Protein AF-A0A1G3AY44-F1 (afdb_monomer_lite)

Sequence (313 aa):
MDSDPAFVSSNLPKEGWYTKTADKLRTGLAGKRLCLDYVKDCEELKKPYRTHLKKGGHLPSRVIALCHGISDMLKMGDYPLAKYTVEKTRKGKDSSNVDFSAKKVKDLTASPNFSARQIAVSFFVLSHYVTDVHMPLHCDLRDFTVGKESDRRLPRDIHPLIEAFWEESFPAKENLILTRYRNESLDKILVKGLPEDSLIELDKEGSKYALKNEVEIRLKGDEWNEMVYTARVSYAVARKWIREGYDWKGNMPEGKDPERQARALGELVHSNDKGLGDGRFVEEFKDVTNRIFHDAVRSVARLWYHTWQKFVE

Foldseek 3Di:
DDLDCVQQPVPDDPVQWPQDALVRLVLQAPDDFLLSVVLNVFCLSRGTAGDRPPPDPQLLVVLVVLLVVLLVLLQQAPFCVLVVLVVVVDPDDDDDDDDCVPPDQVVGHPRPRHGPVRSVVSLVVSLVSLLCLLQLVSLACLQVDDDPCVRRQDHVCPRVLLVLLLVLQWADVVLVPPPDPDPDDPCVSGVVRGDPLRLADDQDPPDPLHDPPDQRQDRSDDSSSNSVSSSSSSNSSCPVLPPGPPCPPVLFDDDPDSNVRSVRVVVSLVDCDPPPPGNPNNVVSSSSVSSSVSNSVSSSVNSVSNSVVSNSD

Structure (mmCIF, N/CA/C/O backbone):
data_AF-A0A1G3AY44-F1
#
_entry.id   AF-A0A1G3AY44-F1
#
loop_
_atom_site.group_PDB
_atom_site.id
_atom_site.type_symbol
_atom_site.label_atom_id
_atom_site.label_alt_id
_atom_site.label_comp_id
_atom_site.label_asym_id
_atom_site.label_entity_id
_atom_site.label_seq_id
_atom_site.pdbx_PDB_ins_code
_atom_site.Cartn_x
_atom_site.Cartn_y
_atom_site.Cartn_z
_atom_site.occupancy
_atom_site.B_iso_or_equiv
_atom_site.auth_seq_id
_atom_site.auth_comp_id
_atom_site.auth_asym_id
_atom_site.auth_atom_id
_atom_site.pdbx_PDB_model_num
ATOM 1 N N . MET A 1 1 ? 9.439 8.740 -5.378 1.00 69.50 1 MET A N 1
ATOM 2 C CA . MET A 1 1 ? 10.855 8.702 -4.933 1.00 69.50 1 MET A CA 1
ATOM 3 C C . MET A 1 1 ? 11.661 7.934 -5.981 1.00 69.50 1 MET A C 1
ATOM 5 O O . MET A 1 1 ? 11.049 7.402 -6.894 1.00 69.50 1 MET A O 1
ATOM 9 N N . ASP A 1 2 ? 12.992 7.921 -5.940 1.00 75.00 2 ASP A N 1
ATOM 10 C CA . ASP A 1 2 ? 13.799 7.162 -6.915 1.00 75.00 2 ASP A CA 1
ATOM 11 C C . ASP A 1 2 ? 15.155 6.761 -6.316 1.00 75.00 2 ASP A C 1
ATOM 13 O O . ASP A 1 2 ? 15.604 7.329 -5.313 1.00 75.00 2 ASP A O 1
ATOM 17 N N . SER A 1 3 ? 15.795 5.769 -6.923 1.00 76.38 3 SER A N 1
ATOM 18 C CA . SER A 1 3 ? 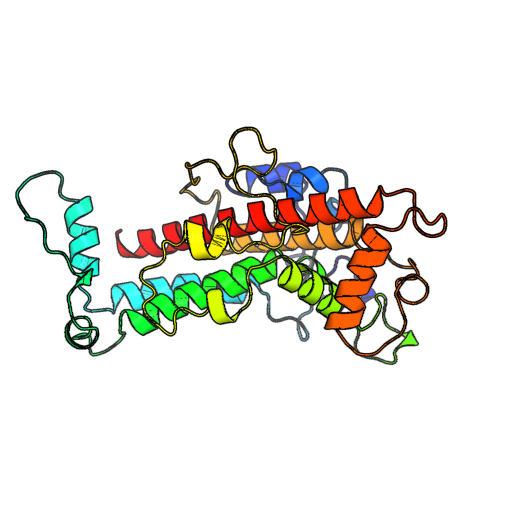17.187 5.398 -6.667 1.00 76.38 3 SER A CA 1
ATOM 19 C C . SER A 1 3 ? 18.177 6.022 -7.653 1.00 76.38 3 SER A C 1
ATOM 21 O O . SER A 1 3 ? 19.379 5.997 -7.392 1.00 76.38 3 SER A O 1
ATOM 23 N N . ASP A 1 4 ? 17.695 6.564 -8.774 1.00 76.62 4 ASP A N 1
ATOM 24 C CA . ASP A 1 4 ? 18.497 7.208 -9.812 1.00 76.62 4 ASP A CA 1
ATOM 25 C C . ASP A 1 4 ? 18.960 8.617 -9.381 1.00 76.62 4 ASP A C 1
ATOM 27 O O . ASP A 1 4 ? 18.138 9.536 -9.265 1.00 76.62 4 ASP A O 1
ATOM 31 N N . PRO A 1 5 ? 20.272 8.842 -9.168 1.00 70.62 5 PRO A N 1
ATOM 32 C CA . PRO A 1 5 ? 20.798 10.143 -8.764 1.00 70.62 5 PRO A CA 1
ATOM 33 C C . PRO A 1 5 ? 20.483 11.280 -9.745 1.00 70.62 5 PRO A C 1
ATOM 35 O O . PRO A 1 5 ? 20.397 12.430 -9.308 1.00 70.62 5 PRO A O 1
ATOM 38 N N . ALA A 1 6 ? 20.279 10.984 -11.035 1.00 72.38 6 ALA A N 1
ATOM 39 C CA . ALA A 1 6 ? 19.929 11.988 -12.038 1.00 72.38 6 ALA A CA 1
ATOM 40 C C . ALA A 1 6 ? 18.557 12.623 -11.761 1.00 72.38 6 ALA A C 1
ATOM 42 O O . ALA A 1 6 ? 18.338 13.795 -12.066 1.00 72.38 6 ALA A O 1
ATOM 43 N N . PHE A 1 7 ? 17.648 11.874 -11.132 1.00 71.00 7 PHE A N 1
ATOM 44 C CA . PHE A 1 7 ? 16.282 12.317 -10.876 1.00 71.00 7 PHE A CA 1
ATOM 45 C C . PHE A 1 7 ? 16.079 12.905 -9.475 1.00 71.00 7 PHE A C 1
ATOM 47 O O . PHE A 1 7 ? 15.102 13.612 -9.238 1.00 71.00 7 PHE A O 1
ATOM 54 N N . VAL A 1 8 ? 16.988 12.638 -8.531 1.00 69.69 8 VAL A N 1
ATOM 55 C CA . VAL A 1 8 ? 16.806 13.016 -7.116 1.00 69.69 8 VAL A CA 1
ATOM 56 C C . VAL A 1 8 ? 17.714 14.168 -6.661 1.00 69.69 8 VAL A C 1
ATOM 58 O O . VAL A 1 8 ? 17.701 14.519 -5.490 1.00 69.69 8 VAL A O 1
ATOM 61 N N . SER A 1 9 ? 18.401 14.851 -7.585 1.00 64.62 9 SER A N 1
ATOM 62 C CA . SER A 1 9 ? 19.449 15.860 -7.333 1.00 64.62 9 SER A CA 1
ATOM 63 C C . SER A 1 9 ? 20.746 15.261 -6.775 1.00 64.62 9 SER A C 1
ATOM 65 O O . SER A 1 9 ? 20.769 14.601 -5.734 1.00 64.62 9 SER A O 1
ATOM 67 N N . SER A 1 10 ? 21.859 15.550 -7.453 1.00 59.19 10 SER A N 1
ATOM 68 C CA . SER A 1 10 ? 23.207 15.096 -7.090 1.00 59.19 10 SER A CA 1
ATOM 69 C C . SER A 1 10 ? 23.759 15.751 -5.818 1.00 59.19 10 SER A C 1
ATOM 71 O O . SER A 1 10 ? 24.648 15.189 -5.185 1.00 59.19 10 SER A O 1
ATOM 73 N N . ASN A 1 11 ? 23.224 16.910 -5.418 1.00 61.56 11 ASN A N 1
ATOM 74 C CA . ASN A 1 11 ? 23.785 17.760 -4.357 1.00 61.56 11 ASN A CA 1
ATOM 75 C C . ASN A 1 11 ? 23.151 17.518 -2.974 1.00 61.56 11 ASN A C 1
ATOM 77 O O . ASN A 1 11 ? 23.140 18.408 -2.126 1.00 61.56 11 ASN A O 1
ATOM 81 N N . LEU A 1 12 ? 22.579 16.335 -2.747 1.00 58.12 12 LEU A N 1
ATOM 82 C CA . LEU A 1 12 ? 21.928 15.990 -1.483 1.00 58.12 12 LEU A CA 1
ATOM 83 C C . LEU A 1 12 ? 22.898 15.361 -0.468 1.00 58.12 12 LEU A C 1
ATOM 85 O O . LEU A 1 12 ? 23.661 14.465 -0.845 1.00 58.12 12 LEU A O 1
ATOM 89 N N . PRO A 1 13 ? 22.833 15.745 0.824 1.00 60.34 13 PRO A N 1
ATOM 90 C CA . PRO A 1 13 ? 23.637 15.125 1.874 1.00 60.34 13 PRO A CA 1
ATOM 91 C C . PRO A 1 13 ? 23.360 13.616 1.995 1.00 60.34 13 PRO A C 1
ATOM 93 O O . PRO A 1 13 ? 22.245 13.137 1.764 1.00 60.34 13 PRO A O 1
ATOM 96 N N . LYS A 1 14 ? 24.395 12.847 2.371 1.00 59.38 14 LYS A N 1
ATOM 97 C CA . LYS A 1 14 ? 24.339 11.375 2.516 1.00 59.38 14 LYS A CA 1
ATOM 98 C C . LYS A 1 14 ? 23.304 10.894 3.543 1.00 59.38 14 LYS A C 1
ATOM 100 O O . LYS A 1 14 ? 22.831 9.768 3.453 1.00 59.38 14 LYS A O 1
ATOM 105 N N . GLU A 1 15 ? 22.917 11.759 4.471 1.00 54.12 15 GLU A N 1
ATOM 106 C CA . GLU A 1 15 ? 21.925 11.510 5.524 1.00 54.12 15 GLU A CA 1
ATOM 107 C C . GLU A 1 15 ? 20.498 11.291 4.985 1.00 54.12 15 GLU A C 1
ATOM 109 O O . GLU A 1 15 ? 19.674 10.690 5.664 1.00 54.12 15 GLU A O 1
ATOM 114 N N . GLY A 1 16 ? 20.205 11.694 3.740 1.00 58.09 16 GLY A N 1
ATOM 115 C CA . GLY A 1 16 ? 18.906 11.471 3.087 1.00 58.09 16 GLY A CA 1
ATOM 116 C C . GLY A 1 16 ? 18.758 10.124 2.365 1.00 58.09 16 GLY A C 1
ATOM 117 O O . GLY A 1 16 ? 17.870 9.979 1.525 1.00 58.09 16 GLY A O 1
ATOM 118 N N . TRP A 1 17 ? 19.664 9.166 2.592 1.00 67.38 17 TRP A N 1
ATOM 119 C CA . TRP A 1 17 ? 19.694 7.895 1.865 1.00 67.38 17 TRP A CA 1
ATOM 120 C C . TRP A 1 17 ? 18.998 6.797 2.674 1.00 67.38 17 TRP A C 1
ATOM 122 O O . TRP A 1 17 ? 19.511 6.342 3.695 1.00 67.38 17 TRP A O 1
ATOM 132 N N . TYR A 1 18 ? 17.867 6.290 2.179 1.00 73.25 18 TYR A N 1
ATOM 133 C CA . TYR A 1 18 ? 17.206 5.134 2.786 1.00 73.25 18 TYR A CA 1
ATOM 134 C C . TYR A 1 18 ? 17.835 3.833 2.264 1.00 73.25 18 TYR A C 1
ATOM 136 O O . TYR A 1 18 ? 17.404 3.260 1.258 1.00 73.25 18 TYR A O 1
ATOM 144 N N . THR A 1 19 ? 18.892 3.374 2.936 1.00 70.50 19 THR A N 1
ATOM 145 C CA . THR A 1 19 ? 19.635 2.147 2.604 1.00 70.50 19 THR A CA 1
ATOM 146 C C . THR A 1 19 ? 19.365 1.061 3.646 1.00 70.50 19 THR A C 1
ATOM 148 O O . THR A 1 19 ? 19.960 1.018 4.722 1.00 70.50 19 THR A O 1
ATOM 151 N N . LYS A 1 20 ? 18.430 0.154 3.351 1.00 79.50 20 LYS A N 1
ATOM 152 C CA . LYS A 1 20 ? 18.158 -1.026 4.189 1.00 79.50 20 LYS A CA 1
ATOM 153 C C . LYS A 1 20 ? 18.105 -2.272 3.312 1.00 79.50 20 LYS A C 1
ATOM 155 O O . LYS A 1 20 ? 17.511 -2.248 2.245 1.00 79.50 20 LYS A O 1
ATOM 160 N N . THR A 1 21 ? 18.716 -3.371 3.734 1.00 83.75 21 THR A N 1
ATOM 161 C CA . THR A 1 21 ? 18.583 -4.648 3.013 1.00 83.75 21 THR A CA 1
ATOM 162 C C . THR A 1 21 ? 17.165 -5.207 3.163 1.00 83.75 21 THR A C 1
ATOM 164 O O . THR A 1 21 ? 16.415 -4.762 4.036 1.00 83.75 21 THR A O 1
ATOM 167 N N . ALA A 1 22 ? 16.791 -6.195 2.344 1.00 87.00 22 ALA A N 1
ATOM 168 C CA . ALA A 1 22 ? 15.514 -6.899 2.488 1.00 87.00 22 ALA A CA 1
ATOM 169 C C . ALA A 1 22 ? 15.332 -7.472 3.908 1.00 87.00 22 ALA A C 1
ATOM 171 O O . ALA A 1 22 ? 14.265 -7.319 4.499 1.00 87.00 22 ALA A O 1
ATOM 172 N N . ASP A 1 23 ? 16.393 -8.027 4.502 1.00 87.56 23 ASP A N 1
ATOM 173 C CA . ASP A 1 23 ? 16.368 -8.533 5.880 1.00 87.56 23 ASP A CA 1
ATOM 174 C C . ASP A 1 23 ? 16.105 -7.424 6.896 1.00 87.56 23 ASP A C 1
ATOM 176 O O . ASP A 1 23 ? 15.275 -7.577 7.791 1.00 87.56 23 ASP A O 1
ATOM 180 N N . LYS A 1 24 ? 16.752 -6.263 6.732 1.00 88.38 24 LYS A N 1
ATOM 181 C CA . LYS A 1 24 ? 16.507 -5.115 7.611 1.00 88.38 24 LYS A CA 1
ATOM 182 C C . LYS A 1 24 ? 15.083 -4.580 7.463 1.00 88.38 24 LYS A C 1
ATOM 184 O O . LYS A 1 24 ? 14.464 -4.262 8.476 1.00 88.38 24 LYS A O 1
ATOM 189 N N . LEU A 1 25 ? 14.539 -4.540 6.246 1.00 91.44 25 LEU A N 1
ATOM 190 C CA . LEU A 1 25 ? 13.132 -4.199 6.019 1.0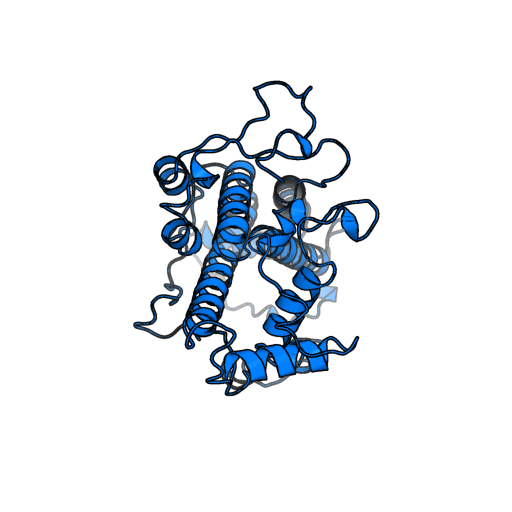0 91.44 25 LEU A CA 1
ATOM 191 C C . LEU A 1 25 ? 12.193 -5.212 6.687 1.00 91.44 25 LEU A C 1
ATOM 193 O O . LEU A 1 25 ? 11.245 -4.807 7.350 1.00 91.44 25 LEU A O 1
ATOM 197 N N . ARG A 1 26 ? 12.489 -6.515 6.599 1.00 91.50 26 ARG A N 1
ATOM 198 C CA . ARG A 1 26 ? 11.705 -7.583 7.246 1.00 91.50 26 ARG A CA 1
ATOM 199 C C . ARG A 1 26 ? 11.691 -7.436 8.769 1.00 91.50 26 ARG A C 1
ATOM 201 O O . ARG A 1 26 ? 10.661 -7.652 9.408 1.00 91.50 26 ARG A O 1
ATOM 208 N N . THR A 1 27 ? 12.820 -7.037 9.357 1.00 90.19 27 THR A N 1
ATOM 209 C CA . THR A 1 27 ? 12.901 -6.747 10.796 1.00 90.19 27 THR A CA 1
ATOM 210 C C . THR A 1 27 ? 12.245 -5.425 11.184 1.00 90.19 27 THR A C 1
ATOM 212 O O . THR A 1 27 ? 11.807 -5.300 12.318 1.00 90.19 27 THR A O 1
ATOM 215 N N . GLY A 1 28 ? 12.170 -4.452 10.273 1.00 89.31 28 GLY A N 1
ATOM 216 C CA . GLY A 1 28 ? 11.630 -3.118 10.546 1.00 89.31 28 GLY A CA 1
ATOM 217 C C . GLY A 1 28 ? 10.133 -2.965 10.278 1.00 89.31 28 GLY A C 1
ATOM 218 O O . GLY A 1 28 ? 9.502 -2.094 10.862 1.00 89.31 28 GLY A O 1
ATOM 219 N N . LEU A 1 29 ? 9.555 -3.805 9.419 1.00 92.56 29 LEU A N 1
ATOM 220 C CA . LEU A 1 29 ? 8.128 -3.803 9.102 1.00 92.56 29 LEU A CA 1
ATOM 221 C C . LEU A 1 29 ? 7.374 -4.799 9.987 1.00 92.56 29 LEU A C 1
ATOM 223 O O . LEU A 1 29 ? 7.792 -5.950 10.154 1.00 92.56 29 LEU A O 1
ATOM 227 N N . ALA A 1 30 ? 6.233 -4.371 10.528 1.00 89.38 30 ALA A N 1
ATOM 228 C CA . ALA A 1 30 ? 5.353 -5.245 11.307 1.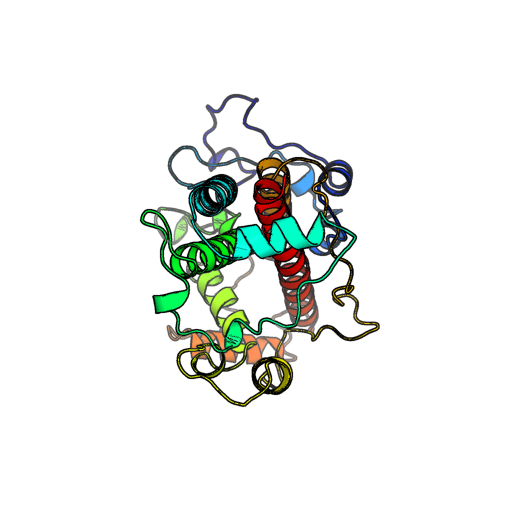00 89.38 30 ALA A CA 1
ATOM 229 C C . ALA A 1 30 ? 4.602 -6.240 10.404 1.00 89.38 30 ALA A C 1
ATOM 231 O O . ALA A 1 30 ? 4.211 -5.898 9.288 1.00 89.38 30 ALA A O 1
ATOM 232 N N . GLY A 1 31 ? 4.334 -7.451 10.885 1.00 87.56 31 GLY A N 1
ATOM 233 C CA . GLY A 1 31 ? 3.522 -8.465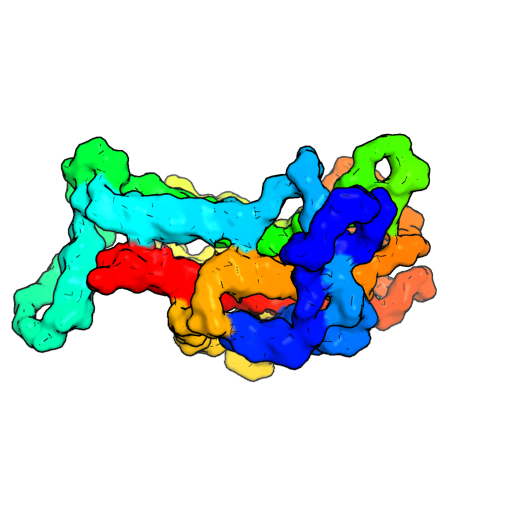 10.210 1.00 87.56 31 GLY A CA 1
ATOM 234 C C . GLY A 1 31 ? 4.135 -9.100 8.962 1.00 87.56 31 GLY A C 1
ATOM 235 O O . GLY A 1 31 ? 5.240 -8.780 8.527 1.00 87.56 31 GLY A O 1
ATOM 236 N N . LYS A 1 32 ? 3.366 -10.023 8.368 1.00 89.06 32 LYS A N 1
ATOM 237 C CA . LYS A 1 32 ? 3.647 -10.617 7.052 1.00 89.06 32 LYS A CA 1
ATOM 238 C C . LYS A 1 32 ? 3.602 -9.525 5.975 1.00 89.06 32 LYS A C 1
ATOM 240 O O . LYS A 1 32 ? 2.659 -8.735 5.970 1.00 89.06 32 LYS A O 1
ATOM 245 N N . ARG A 1 33 ? 4.607 -9.505 5.092 1.00 93.44 33 ARG A N 1
ATOM 246 C CA . ARG A 1 33 ? 4.767 -8.535 3.995 1.00 93.44 33 ARG A CA 1
ATOM 247 C C . ARG A 1 33 ? 4.955 -9.251 2.673 1.00 93.44 33 ARG A C 1
ATOM 249 O O . ARG A 1 33 ? 6.074 -9.615 2.310 1.00 93.44 33 ARG A O 1
ATOM 256 N N . LEU A 1 34 ? 3.852 -9.468 1.972 1.00 95.75 34 LEU A N 1
ATOM 257 C CA . LEU A 1 34 ? 3.859 -10.228 0.733 1.00 95.75 34 LEU A CA 1
ATOM 258 C C . LEU A 1 34 ? 4.569 -9.491 -0.400 1.00 95.75 34 LEU A C 1
ATOM 260 O O . LEU A 1 34 ? 5.199 -10.148 -1.233 1.00 95.75 34 LEU A O 1
ATOM 264 N N . CYS A 1 35 ? 4.507 -8.157 -0.417 1.00 97.12 35 CYS A N 1
ATOM 265 C CA . CYS A 1 35 ? 5.247 -7.342 -1.375 1.00 97.12 35 CYS A CA 1
ATOM 266 C C . CYS A 1 35 ? 6.754 -7.453 -1.130 1.00 97.12 35 CYS A C 1
ATOM 268 O O . CYS A 1 35 ? 7.514 -7.647 -2.075 1.00 97.12 35 CYS A O 1
ATOM 270 N N . LEU A 1 36 ? 7.194 -7.424 0.135 1.00 96.50 36 LEU A N 1
ATOM 271 C CA . LEU A 1 36 ? 8.608 -7.614 0.472 1.00 96.50 36 LEU A CA 1
ATOM 272 C C . LEU A 1 36 ? 9.099 -9.008 0.067 1.00 96.50 36 LEU A C 1
ATOM 274 O O . LEU A 1 36 ? 10.199 -9.126 -0.464 1.00 96.50 36 LEU A O 1
ATOM 278 N N . ASP A 1 37 ? 8.295 -10.052 0.281 1.00 95.69 37 ASP A N 1
ATOM 279 C CA . ASP A 1 37 ? 8.629 -11.403 -0.178 1.00 95.69 37 ASP A CA 1
ATOM 280 C C . ASP A 1 37 ? 8.751 -11.472 -1.710 1.00 95.69 37 ASP A C 1
ATOM 282 O O . ASP A 1 37 ? 9.651 -12.140 -2.217 1.00 95.69 37 ASP A O 1
ATOM 286 N N . TYR A 1 38 ? 7.899 -10.745 -2.443 1.00 95.81 38 TYR A N 1
ATOM 287 C CA . TYR A 1 38 ? 7.961 -10.657 -3.904 1.00 95.81 38 TYR A CA 1
ATOM 288 C C . TYR A 1 38 ? 9.233 -9.953 -4.397 1.00 95.81 38 TYR A C 1
ATOM 290 O O . TYR A 1 38 ? 9.822 -10.389 -5.386 1.00 95.81 38 TYR A O 1
ATOM 298 N N . VAL A 1 39 ? 9.706 -8.906 -3.715 1.00 94.88 39 VAL A N 1
ATOM 299 C CA . VAL A 1 39 ? 10.887 -8.128 -4.143 1.00 94.88 39 VAL A CA 1
ATOM 300 C C . VAL A 1 39 ? 12.176 -8.456 -3.396 1.00 94.88 39 VAL A C 1
ATOM 302 O O . VAL A 1 39 ? 13.167 -7.760 -3.591 1.00 94.88 39 VAL A O 1
ATOM 305 N N . LYS A 1 40 ? 12.204 -9.494 -2.552 1.00 93.88 40 LYS A N 1
ATOM 306 C CA . LYS A 1 40 ? 13.347 -9.793 -1.667 1.00 93.88 40 LYS A CA 1
ATOM 307 C C . LYS A 1 40 ? 14.690 -9.918 -2.405 1.00 93.88 40 LYS A C 1
ATOM 309 O O . LYS A 1 40 ? 15.708 -9.482 -1.877 1.00 93.88 40 LYS A O 1
ATOM 314 N N . ASP A 1 41 ? 14.659 -10.436 -3.634 1.00 91.06 41 ASP A N 1
ATOM 315 C CA . ASP A 1 41 ? 15.831 -10.657 -4.492 1.00 91.06 41 ASP A CA 1
ATOM 316 C C . ASP A 1 41 ? 16.033 -9.525 -5.521 1.00 91.06 41 ASP A C 1
ATOM 318 O O . ASP A 1 41 ? 16.854 -9.628 -6.427 1.00 91.06 41 ASP A O 1
ATOM 322 N N . CYS A 1 42 ? 15.264 -8.436 -5.428 1.00 89.75 42 CYS A N 1
ATOM 323 C CA . CYS A 1 42 ? 15.364 -7.311 -6.352 1.00 89.75 42 CYS A CA 1
ATOM 324 C C . CYS A 1 42 ? 16.627 -6.484 -6.067 1.00 89.75 42 CYS A C 1
ATOM 326 O O . CYS A 1 42 ? 16.806 -5.963 -4.964 1.00 89.75 42 CYS A O 1
ATOM 328 N N . GLU A 1 43 ? 17.463 -6.279 -7.090 1.00 87.44 43 GLU A N 1
ATOM 329 C CA . GLU A 1 43 ? 18.681 -5.456 -7.000 1.00 87.44 43 GLU A CA 1
ATOM 330 C C . GLU A 1 43 ? 18.405 -4.014 -6.548 1.00 87.44 43 GLU A C 1
ATOM 332 O O . GLU A 1 43 ? 19.265 -3.370 -5.948 1.00 87.44 43 GLU A O 1
ATOM 337 N N . GLU A 1 44 ? 17.191 -3.503 -6.759 1.00 86.94 44 GLU A N 1
ATOM 338 C CA . GLU A 1 44 ? 16.818 -2.157 -6.318 1.00 86.94 44 GLU A CA 1
ATOM 339 C C . GLU A 1 44 ? 16.782 -2.013 -4.797 1.00 86.94 44 GLU A C 1
ATOM 341 O O . GLU A 1 44 ? 17.061 -0.936 -4.273 1.00 86.94 44 GLU A O 1
ATOM 346 N N . LEU A 1 45 ? 16.568 -3.105 -4.055 1.00 88.25 45 LEU A N 1
ATOM 347 C CA . LEU A 1 45 ? 16.711 -3.095 -2.598 1.00 88.25 45 LEU A CA 1
ATOM 348 C C . LEU A 1 45 ? 18.171 -2.987 -2.138 1.00 88.25 45 LEU A C 1
ATOM 350 O O . LEU A 1 45 ? 18.409 -2.772 -0.947 1.00 88.25 45 LEU A O 1
ATOM 354 N N . LYS A 1 46 ? 19.154 -3.109 -3.033 1.00 84.62 46 LYS A N 1
ATOM 355 C CA . LYS A 1 46 ? 20.564 -2.824 -2.727 1.00 84.62 46 LYS A CA 1
ATOM 356 C C . LYS A 1 46 ? 20.923 -1.369 -3.012 1.00 84.62 46 LYS A C 1
ATOM 358 O O . LYS A 1 46 ? 21.935 -0.881 -2.510 1.00 84.62 46 LYS A O 1
ATOM 363 N N . LYS A 1 47 ? 20.088 -0.657 -3.775 1.00 84.38 47 LYS A N 1
ATOM 364 C CA . LYS A 1 47 ? 20.315 0.745 -4.103 1.00 84.38 47 LYS A CA 1
ATOM 365 C C . LYS A 1 47 ? 19.758 1.676 -3.015 1.00 84.38 47 LYS A C 1
ATOM 367 O O . LYS A 1 47 ? 18.827 1.322 -2.275 1.00 84.38 47 LYS A O 1
ATOM 372 N N . PRO A 1 48 ? 20.338 2.879 -2.880 1.00 78.81 48 PRO A N 1
ATOM 373 C CA . PRO A 1 48 ? 19.761 3.939 -2.067 1.00 78.81 48 PRO A CA 1
ATOM 374 C C . PRO A 1 48 ? 18.416 4.373 -2.635 1.00 78.81 48 PRO A C 1
ATOM 376 O O . PRO A 1 48 ? 18.290 4.534 -3.841 1.00 78.81 48 PRO A O 1
ATOM 379 N N . TYR A 1 49 ? 17.448 4.629 -1.765 1.00 79.19 49 TYR A N 1
ATOM 380 C CA . TYR A 1 49 ? 16.144 5.170 -2.140 1.00 79.19 49 TYR A CA 1
ATOM 381 C C . TYR A 1 49 ? 15.990 6.586 -1.584 1.00 79.19 49 TYR A C 1
ATOM 383 O O . TYR A 1 49 ? 16.395 6.822 -0.441 1.00 79.19 49 TYR A O 1
ATOM 391 N N . ARG A 1 50 ? 15.481 7.535 -2.386 1.00 76.19 50 ARG A N 1
ATOM 392 C CA . ARG A 1 50 ? 15.469 8.966 -2.029 1.00 76.19 50 ARG A CA 1
ATOM 393 C C . ARG A 1 50 ? 14.284 9.755 -2.576 1.00 76.19 50 ARG A C 1
ATOM 395 O O . ARG A 1 50 ? 13.655 9.404 -3.572 1.00 76.19 50 ARG A O 1
ATOM 402 N N . THR A 1 51 ? 14.027 10.897 -1.948 1.00 70.00 51 THR A N 1
ATOM 403 C CA . THR A 1 51 ? 12.900 11.786 -2.254 1.00 70.00 51 THR A CA 1
ATOM 404 C C . THR A 1 51 ? 13.374 13.073 -2.915 1.00 70.00 51 THR A C 1
ATOM 406 O O . THR A 1 51 ? 14.337 13.682 -2.455 1.00 70.00 51 THR A O 1
ATOM 409 N N . HIS A 1 52 ? 12.681 13.537 -3.956 1.00 67.75 52 HIS A N 1
ATOM 410 C CA . HIS A 1 52 ? 13.019 14.802 -4.607 1.00 67.75 52 HIS A CA 1
ATOM 411 C C . HIS A 1 52 ? 12.593 15.998 -3.736 1.00 67.75 52 HIS A C 1
ATOM 413 O O . HIS A 1 52 ? 11.405 16.168 -3.475 1.00 67.75 52 HIS A O 1
ATOM 419 N N . LEU A 1 53 ? 13.528 16.896 -3.394 1.00 60.88 53 LEU A N 1
ATOM 420 C CA . LEU A 1 53 ? 13.306 18.046 -2.489 1.00 60.88 53 LEU A CA 1
ATOM 421 C C . LEU A 1 53 ? 12.098 18.931 -2.834 1.00 60.88 53 LEU A C 1
ATOM 423 O O . LEU A 1 53 ? 11.385 19.376 -1.947 1.00 60.88 53 LEU A O 1
ATOM 427 N N . LYS A 1 54 ? 11.898 19.230 -4.125 1.00 59.66 54 LYS A N 1
ATOM 428 C CA . LYS A 1 54 ? 10.861 20.167 -4.605 1.00 59.66 54 LYS A CA 1
ATOM 429 C C . LYS A 1 54 ? 9.659 19.532 -5.316 1.00 59.66 54 LYS A C 1
ATOM 431 O O . LYS A 1 54 ? 8.743 20.255 -5.683 1.00 59.66 54 LYS A O 1
ATOM 436 N N . LYS A 1 55 ? 9.681 18.222 -5.592 1.00 56.62 55 LYS A N 1
ATOM 437 C CA . LYS A 1 55 ? 8.720 17.564 -6.506 1.00 56.62 55 LYS A CA 1
ATOM 438 C C . LYS A 1 55 ? 7.979 16.381 -5.880 1.00 56.62 55 LYS A C 1
ATOM 440 O O . LYS A 1 55 ? 7.304 15.649 -6.588 1.00 56.62 55 LYS A O 1
ATOM 445 N N . GLY A 1 56 ? 8.085 16.183 -4.568 1.00 50.72 56 GLY A N 1
ATOM 446 C CA . GLY A 1 56 ? 7.376 15.105 -3.892 1.00 50.72 56 GLY A CA 1
ATOM 447 C C . GLY A 1 56 ? 6.941 15.521 -2.501 1.00 50.72 56 GLY A C 1
ATOM 448 O O . GLY A 1 56 ? 7.775 15.675 -1.615 1.00 50.72 56 GLY A O 1
ATOM 449 N N . GLY A 1 57 ? 5.630 15.656 -2.296 1.00 57.88 57 GLY A N 1
ATOM 450 C CA . GLY A 1 57 ? 5.076 15.515 -0.956 1.00 57.88 57 GLY A CA 1
ATOM 451 C C . GLY A 1 57 ? 5.364 14.088 -0.506 1.00 57.88 57 GLY A C 1
ATOM 452 O O . GLY A 1 57 ? 4.909 13.138 -1.135 1.00 57.88 57 GLY A O 1
ATOM 453 N N . HIS A 1 58 ? 6.183 13.929 0.523 1.00 78.19 58 HIS A N 1
ATOM 454 C CA . HIS A 1 58 ? 6.567 12.618 1.018 1.00 78.19 58 HIS A CA 1
ATOM 455 C C . HIS A 1 58 ? 5.312 11.945 1.594 1.00 78.19 58 HIS A C 1
ATOM 457 O O . HIS A 1 58 ? 4.816 12.380 2.630 1.00 78.19 58 HIS A O 1
ATOM 463 N N . LEU A 1 59 ? 4.756 10.931 0.919 1.00 88.06 59 LEU A N 1
ATOM 464 C CA . LEU A 1 59 ? 3.538 10.244 1.378 1.00 88.06 59 LEU A CA 1
ATOM 465 C C . LEU A 1 59 ? 3.642 9.805 2.854 1.00 88.06 59 LEU A C 1
ATOM 467 O O . LEU A 1 59 ? 2.735 10.130 3.621 1.00 88.06 59 LEU A O 1
ATOM 471 N N . PRO A 1 60 ? 4.778 9.240 3.325 1.00 89.94 60 PRO A N 1
ATOM 472 C CA . PRO A 1 60 ? 4.976 8.998 4.757 1.00 89.94 60 PRO A CA 1
ATOM 473 C C . PRO A 1 60 ? 4.851 10.240 5.659 1.00 89.94 60 PRO A C 1
ATOM 475 O O . PRO A 1 60 ? 4.384 10.112 6.785 1.00 89.94 60 PRO A O 1
ATOM 478 N N . SER A 1 61 ? 5.202 11.447 5.186 1.00 88.81 61 SER A N 1
ATOM 479 C CA . SER A 1 61 ? 5.001 12.693 5.950 1.00 88.81 61 SER A CA 1
ATOM 480 C C . SER A 1 61 ? 3.522 13.031 6.098 1.00 88.81 61 SER A C 1
ATOM 482 O O . SER A 1 61 ? 3.113 13.528 7.142 1.00 88.81 61 SER A O 1
ATOM 484 N N . ARG A 1 62 ? 2.707 12.752 5.073 1.00 91.75 62 ARG A N 1
ATOM 485 C CA . ARG A 1 62 ? 1.251 12.937 5.154 1.00 91.75 62 ARG A CA 1
ATOM 486 C C . ARG A 1 62 ? 0.640 11.952 6.143 1.00 91.75 62 ARG A C 1
ATOM 488 O O . ARG A 1 62 ? -0.161 12.358 6.977 1.00 91.75 62 ARG A O 1
ATOM 495 N N . VAL A 1 63 ? 1.069 10.689 6.089 1.00 93.50 63 VAL A N 1
ATOM 496 C CA . VAL A 1 63 ? 0.602 9.645 7.009 1.00 93.50 63 VAL A CA 1
ATOM 497 C C . VAL A 1 63 ? 0.933 9.998 8.459 1.00 93.50 63 VAL A C 1
ATOM 499 O O . VAL A 1 63 ? 0.023 10.026 9.280 1.00 93.50 63 VAL A O 1
ATOM 502 N N . ILE A 1 64 ? 2.186 10.345 8.783 1.00 92.06 64 ILE A N 1
ATOM 503 C CA . ILE A 1 64 ? 2.543 10.690 10.170 1.00 92.06 64 ILE A CA 1
ATOM 504 C C . ILE A 1 64 ? 1.831 11.957 10.660 1.00 92.06 64 ILE A C 1
ATOM 506 O O . ILE A 1 64 ? 1.357 11.987 11.794 1.00 92.06 64 ILE A O 1
ATOM 510 N N . ALA A 1 65 ? 1.685 12.976 9.803 1.00 91.94 65 ALA A N 1
ATOM 511 C CA . ALA A 1 65 ? 0.944 14.187 10.149 1.00 91.94 65 ALA A CA 1
ATOM 512 C C . ALA A 1 65 ? -0.526 13.876 10.469 1.00 91.94 65 ALA A C 1
ATOM 514 O O . ALA A 1 65 ? -1.074 14.423 11.422 1.00 91.94 65 ALA A O 1
ATOM 515 N N . LEU A 1 66 ? -1.150 12.964 9.717 1.00 94.12 66 LEU A N 1
ATOM 516 C CA . LEU A 1 66 ? -2.511 12.507 9.986 1.00 94.12 66 LEU A CA 1
ATOM 517 C C . LEU A 1 66 ? -2.598 11.651 11.247 1.00 94.12 66 LEU A C 1
ATOM 519 O O . LEU A 1 66 ? -3.506 11.876 12.035 1.00 94.12 66 LEU A O 1
ATOM 523 N N . CYS A 1 67 ? -1.669 10.723 11.484 1.00 92.19 67 CYS A N 1
ATOM 524 C CA . CYS A 1 67 ? -1.637 9.938 12.722 1.00 92.19 67 CYS A CA 1
ATOM 525 C C . CYS A 1 67 ? -1.565 10.845 13.958 1.00 92.19 67 CYS A C 1
ATOM 527 O O . CYS A 1 67 ? -2.358 10.693 14.887 1.00 92.19 67 CYS A O 1
ATOM 529 N N . HIS A 1 68 ? -0.669 11.836 13.949 1.00 89.75 68 HIS A N 1
ATOM 530 C CA . HIS A 1 68 ? -0.552 12.801 15.043 1.00 89.75 68 HIS A CA 1
ATOM 531 C C . HIS A 1 68 ? -1.800 13.683 15.156 1.00 89.75 68 HIS A C 1
ATOM 533 O O . HIS A 1 68 ? -2.385 13.774 16.231 1.00 89.75 68 HIS A O 1
ATOM 539 N N . GLY A 1 69 ? -2.271 14.245 14.040 1.00 89.81 69 GLY A N 1
ATOM 540 C CA . GLY A 1 69 ? -3.467 15.083 14.029 1.00 89.81 69 GLY A CA 1
ATOM 541 C C . GLY A 1 69 ? -4.714 14.343 14.514 1.00 89.81 69 GLY A C 1
ATOM 542 O O . GLY A 1 69 ? -5.503 14.905 15.263 1.00 89.81 69 GLY A O 1
ATOM 543 N N . ILE A 1 70 ? -4.896 13.074 14.140 1.00 89.81 70 ILE A N 1
ATOM 544 C CA . ILE A 1 70 ? -6.013 12.243 14.609 1.00 89.81 70 ILE A CA 1
ATOM 545 C C . ILE A 1 70 ? -5.896 11.966 16.102 1.00 89.81 70 ILE A C 1
ATOM 547 O O . ILE A 1 70 ? -6.896 12.086 16.803 1.00 89.81 70 ILE A O 1
ATOM 551 N N . SER A 1 71 ? -4.702 11.641 16.601 1.00 84.44 71 SER A N 1
ATOM 552 C CA . SER A 1 71 ? -4.468 11.495 18.042 1.00 84.44 71 SER A CA 1
ATOM 553 C C . SER A 1 71 ? -4.860 12.771 18.800 1.00 84.44 71 SER A C 1
ATOM 555 O O . SER A 1 71 ? -5.558 12.699 19.811 1.00 84.44 71 SER A O 1
ATOM 557 N N . ASP A 1 72 ? -4.484 13.945 18.292 1.00 83.31 72 ASP A N 1
ATOM 558 C CA . ASP A 1 72 ? -4.835 15.231 18.901 1.00 83.31 72 ASP A CA 1
ATOM 559 C C . ASP A 1 72 ? -6.343 15.517 18.813 1.00 83.31 72 ASP A C 1
ATOM 561 O O . ASP A 1 72 ? -6.958 15.923 19.800 1.00 83.31 72 ASP A O 1
ATOM 565 N N . MET A 1 73 ? -6.971 15.239 17.665 1.00 84.00 73 MET A N 1
ATOM 566 C CA . MET A 1 73 ? -8.425 15.347 17.485 1.00 84.00 73 MET A CA 1
ATOM 567 C C . MET A 1 73 ? -9.193 14.416 18.428 1.00 84.00 73 MET A C 1
ATOM 569 O O . MET A 1 73 ? -10.236 14.809 18.944 1.00 84.00 73 MET A O 1
ATOM 573 N N . LEU A 1 74 ? -8.685 13.206 18.679 1.00 78.56 74 LEU A N 1
ATOM 574 C CA . LEU A 1 74 ? -9.264 12.266 19.639 1.00 78.56 74 LEU A CA 1
ATOM 575 C C . LEU A 1 74 ? -9.149 12.797 21.075 1.00 78.56 74 LEU A C 1
ATOM 577 O O . LEU A 1 74 ? -10.133 12.759 21.805 1.00 78.56 74 LEU A O 1
ATOM 581 N N . LYS A 1 75 ? -7.990 13.348 21.466 1.00 74.19 75 LYS A N 1
ATOM 582 C CA . LYS A 1 75 ? -7.765 13.932 22.804 1.00 74.19 75 LYS A CA 1
ATOM 583 C C . LYS A 1 75 ? -8.595 15.192 23.060 1.00 74.19 75 LYS A C 1
ATOM 585 O O . LYS A 1 75 ? -9.060 15.401 24.174 1.00 74.19 75 LYS A O 1
ATOM 590 N N . MET A 1 76 ? -8.770 16.032 22.041 1.00 73.00 76 MET A N 1
ATOM 591 C CA . MET A 1 76 ? -9.565 17.265 22.120 1.00 73.00 76 MET A CA 1
ATOM 592 C C . MET A 1 76 ? -11.061 17.049 21.854 1.00 73.00 76 MET A C 1
ATOM 594 O O . MET A 1 76 ? -11.856 17.977 22.033 1.00 73.00 76 MET A O 1
ATOM 598 N N . GLY A 1 77 ? -11.446 15.860 21.388 1.00 66.44 77 GLY A N 1
ATOM 599 C CA . GLY A 1 77 ? -12.830 15.489 21.143 1.00 66.44 77 GLY A CA 1
ATOM 600 C C . GLY A 1 77 ? -13.553 15.183 22.452 1.00 66.44 77 GLY A C 1
ATOM 601 O O . GLY A 1 77 ? -13.190 14.264 23.177 1.00 66.44 77 GLY A O 1
ATOM 602 N N . ASP A 1 78 ? -14.630 15.913 22.733 1.00 56.28 78 ASP A N 1
ATOM 603 C CA . ASP A 1 78 ? -15.560 15.589 23.823 1.00 56.28 78 ASP A CA 1
ATOM 604 C C . ASP A 1 78 ? -16.582 14.567 23.304 1.00 56.28 78 ASP A C 1
ATOM 606 O O . ASP A 1 78 ? -17.677 14.911 22.846 1.00 56.28 78 ASP A O 1
ATOM 610 N N . TYR A 1 79 ? -16.151 13.306 23.220 1.00 58.25 79 TYR A N 1
ATOM 611 C CA . TYR A 1 79 ? -16.937 12.229 22.623 1.00 58.25 79 TYR A CA 1
ATOM 612 C C . TYR A 1 79 ? -17.128 11.050 23.595 1.00 58.25 79 TYR A C 1
ATOM 614 O O . TYR A 1 79 ? -16.190 10.684 24.309 1.00 58.25 79 TYR A O 1
ATOM 622 N N . PRO A 1 80 ? -18.277 10.338 23.552 1.00 55.69 80 PRO A N 1
ATOM 623 C CA . PRO A 1 80 ? -18.491 9.064 24.255 1.00 55.69 80 PRO A CA 1
ATOM 624 C C . PRO A 1 80 ? -17.426 7.964 24.027 1.00 55.69 80 PRO A C 1
ATOM 626 O O . PRO A 1 80 ? -17.453 6.950 24.711 1.00 55.69 80 PRO A O 1
ATOM 629 N N . LEU A 1 81 ? -16.471 8.132 23.105 1.00 51.72 81 LEU A N 1
ATOM 630 C CA . LEU A 1 81 ? -15.331 7.225 22.862 1.00 51.72 81 LEU A CA 1
ATOM 631 C C . LEU A 1 81 ? -14.361 7.245 24.031 1.00 51.72 81 LEU A C 1
ATOM 633 O O . LEU A 1 81 ? -13.815 6.191 24.327 1.00 51.72 81 LEU A O 1
ATOM 637 N N . ALA A 1 82 ? -14.229 8.378 24.735 1.00 48.62 82 ALA A N 1
ATOM 638 C CA . ALA A 1 82 ? -13.531 8.435 26.017 1.00 48.62 82 ALA A CA 1
ATOM 639 C C . ALA A 1 82 ? -14.146 7.446 27.026 1.00 48.62 82 ALA A C 1
ATOM 641 O O . ALA A 1 82 ? -13.441 6.806 27.800 1.00 48.62 82 ALA A O 1
ATOM 642 N N . LYS A 1 83 ? -15.472 7.241 26.974 1.00 48.62 83 LYS A N 1
ATOM 643 C CA . LYS A 1 83 ? -16.155 6.228 27.788 1.00 48.62 83 LYS A CA 1
ATOM 644 C C . LYS A 1 83 ? -15.814 4.804 27.327 1.00 48.62 83 LYS A C 1
ATOM 646 O O . LYS A 1 83 ? -15.502 3.972 28.170 1.00 48.62 83 LYS A O 1
ATOM 651 N N . TYR A 1 84 ? -15.781 4.541 26.015 1.00 49.03 84 TYR A N 1
ATOM 652 C CA . TYR A 1 84 ? -15.360 3.242 25.458 1.00 49.03 84 TYR A CA 1
ATOM 653 C C . TYR A 1 84 ? -13.895 2.886 25.779 1.00 49.03 84 TYR A C 1
ATOM 655 O O . TYR A 1 84 ? -13.568 1.710 25.958 1.00 49.03 84 TYR A O 1
ATOM 663 N N . THR A 1 85 ? -12.999 3.873 25.868 1.00 46.47 85 THR A N 1
ATOM 664 C CA . THR A 1 85 ? -11.588 3.663 26.232 1.00 46.47 85 THR A CA 1
ATOM 665 C C . THR A 1 85 ? -11.380 3.479 27.734 1.00 46.47 85 THR A C 1
ATOM 667 O O . THR A 1 85 ? -10.566 2.642 28.135 1.00 46.47 85 THR A O 1
ATOM 670 N N . VAL A 1 86 ? -12.178 4.150 28.571 1.00 45.06 86 VAL A N 1
ATOM 671 C CA . VAL A 1 86 ? -12.205 3.938 30.031 1.00 45.06 86 VAL A CA 1
ATOM 672 C C . VAL A 1 86 ? -12.847 2.591 30.412 1.00 45.06 86 VAL A C 1
ATOM 674 O O . VAL A 1 86 ? -12.389 1.924 31.339 1.00 45.06 86 VAL A O 1
ATOM 677 N N . GLU A 1 87 ? -13.876 2.135 29.692 1.00 45.75 87 GLU A N 1
ATOM 678 C CA . GLU A 1 87 ? -14.541 0.849 29.971 1.00 45.75 87 GLU A CA 1
ATOM 679 C C . GLU A 1 87 ? -13.657 -0.366 29.634 1.00 45.75 87 GLU A C 1
ATOM 681 O O . GLU A 1 87 ? -13.736 -1.386 30.316 1.00 45.75 87 GLU A O 1
ATOM 686 N N . LYS A 1 88 ? -12.735 -0.267 28.661 1.00 45.91 88 LYS A N 1
ATOM 687 C CA . LYS A 1 88 ? -11.765 -1.349 28.387 1.00 45.91 88 LYS A CA 1
ATOM 688 C C . LYS A 1 88 ? -10.627 -1.441 29.407 1.00 45.91 88 LYS A C 1
ATOM 690 O O . LYS A 1 88 ? -10.058 -2.520 29.573 1.00 45.91 88 LYS A O 1
ATOM 695 N N . THR A 1 89 ? -10.286 -0.341 30.077 1.00 42.97 89 THR A N 1
ATOM 696 C CA . THR A 1 89 ? -9.244 -0.307 31.119 1.00 42.97 89 THR A CA 1
ATOM 697 C C . THR A 1 89 ? -9.785 -0.683 32.501 1.00 42.97 89 THR A C 1
ATOM 699 O O . THR A 1 89 ? -9.035 -1.197 33.332 1.00 42.97 89 THR A O 1
ATOM 702 N N . ARG A 1 90 ? -11.095 -0.551 32.743 1.00 42.12 90 ARG A N 1
ATOM 703 C CA . ARG A 1 90 ? -11.758 -1.051 33.956 1.00 42.12 90 ARG A CA 1
ATOM 704 C C . ARG A 1 90 ? -12.351 -2.444 33.743 1.00 42.12 90 ARG A C 1
ATOM 706 O O . ARG A 1 90 ? -13.544 -2.613 33.517 1.00 42.12 90 ARG A O 1
ATOM 713 N N . LYS A 1 91 ? -11.524 -3.482 33.914 1.00 46.06 91 LYS A N 1
ATOM 714 C CA . LYS A 1 91 ? -12.046 -4.810 34.272 1.00 46.06 91 LYS A CA 1
ATOM 715 C C . LYS A 1 91 ? -12.762 -4.701 35.622 1.00 46.06 91 LYS A C 1
ATOM 717 O O . LYS A 1 91 ? -12.116 -4.699 36.664 1.00 46.06 91 LYS A O 1
ATOM 722 N N . GLY A 1 92 ? -14.088 -4.646 35.587 1.00 44.53 92 GLY A N 1
ATOM 723 C CA . GLY A 1 92 ? -14.935 -4.842 36.758 1.00 44.53 92 GLY A CA 1
ATOM 724 C C . GLY A 1 92 ? -15.971 -3.742 36.959 1.00 44.53 92 GLY A C 1
ATOM 725 O O . GLY A 1 92 ? -15.616 -2.601 37.235 1.00 44.53 92 GLY A O 1
ATOM 726 N N . LYS A 1 93 ? -17.233 -4.184 36.947 1.00 36.69 93 LYS A N 1
ATOM 727 C CA . LYS A 1 93 ? -18.482 -3.520 37.352 1.00 36.69 93 LYS A CA 1
ATOM 728 C C . LYS A 1 93 ? -19.215 -2.689 36.299 1.00 36.69 93 LYS A C 1
ATOM 730 O O . LYS A 1 93 ? -18.857 -1.558 36.002 1.00 36.69 93 LYS A O 1
ATOM 735 N N . ASP A 1 94 ? -20.312 -3.303 35.856 1.00 47.88 94 ASP A N 1
ATOM 736 C CA . ASP A 1 94 ? -21.606 -2.699 35.547 1.00 47.88 94 ASP A CA 1
ATOM 737 C C . ASP A 1 94 ? -21.601 -1.430 34.692 1.00 47.88 94 ASP A C 1
ATOM 739 O O . ASP A 1 94 ? -21.713 -0.311 35.188 1.00 47.88 94 ASP A O 1
ATOM 743 N N . SER A 1 95 ? -21.659 -1.620 33.377 1.00 40.09 95 SER A N 1
ATOM 744 C CA . SER A 1 95 ? -22.446 -0.723 32.534 1.00 40.09 95 SER A CA 1
ATOM 745 C C . SER A 1 95 ? -23.127 -1.513 31.415 1.00 40.09 95 SER A C 1
ATOM 747 O O . SER A 1 95 ? -22.542 -1.998 30.454 1.00 40.09 95 SER A O 1
ATOM 749 N N . SER A 1 96 ? -24.427 -1.679 31.618 1.00 41.66 96 SER A N 1
ATOM 750 C CA . SER A 1 96 ? -25.439 -2.145 30.680 1.00 41.66 96 SER A CA 1
ATOM 751 C C . SER A 1 96 ? -25.275 -1.615 29.251 1.00 41.66 96 SER A C 1
ATOM 753 O O . SER A 1 96 ? -25.061 -0.419 29.068 1.00 41.66 96 SER A O 1
ATOM 755 N N . ASN A 1 97 ? -25.518 -2.501 28.277 1.00 42.53 97 ASN A N 1
ATOM 756 C CA . ASN A 1 97 ? -26.033 -2.275 26.917 1.00 42.53 97 ASN A CA 1
ATOM 757 C C . ASN A 1 97 ? -26.583 -0.861 26.629 1.00 42.53 97 ASN A C 1
ATOM 759 O O . ASN A 1 97 ? -27.797 -0.660 26.593 1.00 42.53 97 ASN A O 1
ATOM 763 N N . VAL A 1 98 ? -25.718 0.115 26.357 1.00 47.47 98 VAL A N 1
ATOM 764 C CA . VAL A 1 98 ? -26.145 1.342 25.676 1.00 47.47 98 VAL A CA 1
ATOM 765 C C . VAL A 1 98 ? -25.757 1.193 24.213 1.00 47.47 98 VAL A C 1
ATOM 767 O O . VAL A 1 98 ? -24.594 1.3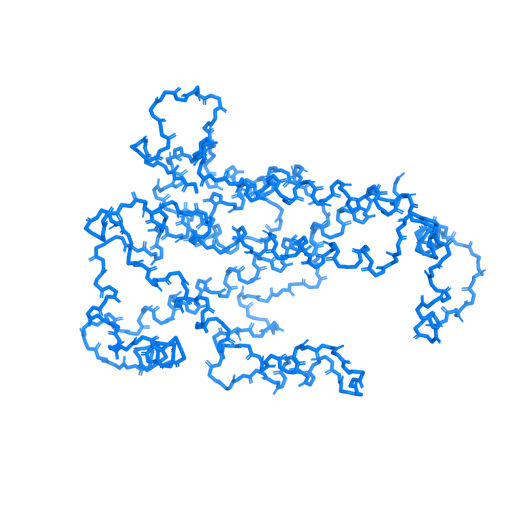41 23.849 1.00 47.47 98 VAL A O 1
ATOM 770 N N . ASP A 1 99 ? -26.741 0.864 23.380 1.00 45.16 99 ASP A N 1
ATOM 771 C CA . ASP A 1 99 ? -26.587 0.839 21.929 1.00 45.16 99 ASP A CA 1
ATOM 772 C C . ASP A 1 99 ? -26.608 2.276 21.384 1.00 45.16 99 ASP A C 1
ATOM 774 O O . ASP A 1 99 ? -27.652 2.920 21.256 1.00 45.16 99 ASP A O 1
ATOM 778 N N . PHE A 1 100 ? -25.420 2.810 21.099 1.00 44.44 100 PHE A N 1
ATOM 779 C CA . PHE A 1 100 ? -25.256 4.147 20.532 1.00 44.44 100 PHE A CA 1
ATOM 780 C C . PHE A 1 100 ? -25.516 4.196 19.020 1.00 44.44 100 PHE A C 1
ATOM 782 O O . PHE A 1 100 ? -25.592 5.301 18.479 1.00 44.44 100 PHE A O 1
ATOM 789 N N . SER A 1 101 ? -25.710 3.054 18.343 1.00 45.12 101 SER A N 1
ATOM 790 C CA . SER A 1 101 ? -26.060 3.025 16.913 1.00 45.12 101 SER A CA 1
ATOM 791 C C . SER A 1 101 ? -27.432 3.658 16.631 1.00 45.12 101 SER A C 1
ATOM 793 O O . SER A 1 101 ? -27.684 4.129 15.523 1.00 45.12 101 SER A O 1
ATOM 795 N N . ALA A 1 102 ? -28.283 3.761 17.658 1.00 46.62 102 ALA A N 1
ATOM 796 C CA . ALA A 1 102 ? -29.601 4.388 17.601 1.00 46.62 102 ALA A CA 1
ATOM 797 C C . ALA A 1 102 ? -29.613 5.901 17.920 1.00 46.62 102 ALA A C 1
ATOM 799 O O . ALA A 1 102 ? -30.658 6.546 17.785 1.00 46.62 102 ALA A O 1
ATOM 800 N N . LYS A 1 103 ? -28.493 6.505 18.358 1.00 46.41 103 LYS A N 1
ATOM 801 C CA . LYS A 1 103 ? -28.452 7.949 18.664 1.00 46.41 103 LYS A CA 1
ATOM 802 C C . LYS A 1 103 ? -28.322 8.784 17.392 1.00 46.41 103 LYS A C 1
ATOM 804 O O . LYS A 1 103 ? -27.563 8.456 16.483 1.00 46.41 103 LYS A O 1
ATOM 809 N N . LYS A 1 104 ? -29.033 9.917 17.328 1.00 45.47 104 LYS A N 1
ATOM 810 C CA . LYS A 1 104 ? -28.912 10.839 16.189 1.00 45.47 104 LYS A CA 1
ATOM 811 C C . LYS A 1 104 ? -27.514 11.459 16.209 1.00 45.47 104 LYS A C 1
ATOM 813 O O . LYS A 1 104 ? -27.015 11.816 17.266 1.00 45.47 104 LYS A O 1
ATOM 818 N N . VAL A 1 105 ? -26.904 11.657 15.037 1.00 45.16 105 VAL A N 1
ATOM 819 C CA . VAL A 1 105 ? -25.537 12.212 14.895 1.00 45.16 105 VAL A CA 1
ATOM 820 C C . VAL A 1 105 ? -25.347 13.538 15.648 1.00 45.16 105 VAL A C 1
ATOM 822 O O . VAL A 1 105 ? -24.277 13.778 16.189 1.00 45.16 105 VAL A O 1
ATOM 825 N N . LYS A 1 106 ? -26.395 14.365 15.749 1.00 41.09 106 LYS A N 1
ATOM 826 C CA . LYS A 1 106 ? -26.386 15.611 16.534 1.00 41.09 106 LYS A CA 1
ATOM 827 C C . LYS A 1 106 ? -26.202 15.397 18.046 1.00 41.09 106 LYS A C 1
ATOM 829 O O . LYS A 1 106 ? -25.655 16.257 18.720 1.00 41.09 106 LYS A O 1
ATOM 834 N N . ASP A 1 107 ? -26.633 14.248 18.561 1.00 45.34 107 ASP A N 1
ATOM 835 C CA . ASP A 1 107 ? -26.531 13.861 19.973 1.00 45.34 107 ASP A CA 1
ATOM 836 C C . ASP A 1 107 ? -25.170 13.192 20.270 1.00 45.34 107 ASP A C 1
ATOM 838 O O . ASP A 1 107 ? -24.865 12.863 21.415 1.00 45.34 107 ASP A O 1
ATOM 842 N N . LEU A 1 108 ? -24.357 12.973 19.227 1.00 48.12 108 LEU A N 1
ATOM 843 C CA . LEU A 1 108 ? -22.989 12.454 19.277 1.00 48.12 108 LEU A CA 1
ATOM 844 C C . LEU A 1 108 ? -21.940 13.581 19.175 1.00 48.12 108 LEU A C 1
ATOM 846 O O . LEU A 1 108 ? -20.742 13.318 19.163 1.00 48.12 108 LEU A O 1
ATOM 850 N N . THR A 1 109 ? -22.363 14.842 19.089 1.00 49.00 109 THR A N 1
ATOM 851 C CA . THR A 1 109 ? -21.479 15.997 18.893 1.00 49.00 109 THR A CA 1
ATOM 852 C C . THR A 1 109 ? -21.825 17.103 19.883 1.00 49.00 109 THR A C 1
ATOM 854 O O . THR A 1 109 ? -22.578 18.014 19.553 1.00 49.00 109 THR A O 1
ATOM 857 N N . ALA A 1 110 ? -21.281 17.012 21.098 1.00 47.97 110 ALA A N 1
ATOM 858 C CA . ALA A 1 110 ? -21.288 18.113 22.066 1.00 47.97 110 ALA A CA 1
ATOM 859 C C . ALA A 1 110 ? -19.924 18.826 22.162 1.00 47.97 110 ALA A C 1
ATOM 861 O O . ALA A 1 110 ? -19.834 19.891 22.766 1.00 47.97 110 ALA A O 1
ATOM 862 N N . SER A 1 111 ? -18.872 18.273 21.539 1.00 51.16 111 SER A N 1
ATOM 863 C CA . SER A 1 111 ? -17.544 18.888 21.542 1.00 51.16 111 SER A CA 1
ATOM 864 C C . SER A 1 111 ? -17.535 20.221 20.793 1.00 51.16 111 SER A C 1
ATOM 866 O O . SER A 1 111 ? -17.928 20.253 19.624 1.00 51.16 111 SER A O 1
ATOM 868 N N . PRO A 1 112 ? -17.016 21.299 21.404 1.00 54.28 112 PRO A N 1
ATOM 869 C CA . PRO A 1 112 ? -16.811 22.565 20.710 1.00 54.28 112 PRO A CA 1
ATOM 870 C C . PRO A 1 112 ? -15.646 22.524 19.701 1.00 54.28 112 PRO A C 1
ATOM 872 O O . PRO A 1 112 ? -15.513 23.462 18.921 1.00 54.28 112 PRO A O 1
ATOM 875 N N . ASN A 1 113 ? -14.824 21.459 19.685 1.00 66.31 113 ASN A N 1
ATOM 876 C CA . ASN A 1 113 ? -13.591 21.395 18.887 1.00 66.31 113 ASN A CA 1
ATOM 877 C C . ASN A 1 113 ? -13.690 20.446 17.678 1.00 66.31 113 ASN A C 1
ATOM 879 O O . ASN A 1 113 ? -13.537 20.892 16.542 1.00 66.31 113 ASN A O 1
ATOM 883 N N . PHE A 1 114 ? -13.952 19.147 17.895 1.00 73.19 114 PHE A N 1
ATOM 884 C CA . PHE A 1 114 ? -14.006 18.148 16.815 1.00 73.19 114 PHE A CA 1
ATOM 885 C C . PHE A 1 114 ? -15.136 17.126 17.013 1.00 73.19 114 PHE A C 1
ATOM 887 O O . PHE A 1 114 ? -15.279 16.506 18.064 1.00 73.19 114 PHE A O 1
ATOM 894 N N . SER A 1 115 ? -15.932 16.916 15.965 1.00 74.38 115 SER A N 1
ATOM 895 C CA . SER A 1 115 ? -16.997 15.908 15.901 1.00 74.38 115 SER A CA 1
ATOM 896 C C . SER A 1 115 ? -16.461 14.515 15.549 1.00 74.38 115 SER A C 1
ATOM 898 O O . SER A 1 115 ? -15.480 14.382 14.816 1.00 74.38 115 SER A O 1
ATOM 900 N N . ALA A 1 116 ? -17.172 13.449 15.941 1.00 73.69 116 ALA A N 1
ATOM 901 C CA . ALA A 1 116 ? -16.834 12.089 15.494 1.00 73.69 116 ALA A CA 1
ATOM 902 C C . ALA A 1 116 ? -16.854 11.920 13.973 1.00 73.69 116 ALA A C 1
ATOM 904 O O . ALA A 1 116 ? -16.110 11.106 13.436 1.00 73.69 116 ALA A O 1
ATOM 905 N N . ARG A 1 117 ? -17.665 12.713 13.263 1.00 77.00 117 ARG A N 1
ATOM 906 C CA . ARG A 1 117 ? -17.645 12.731 11.800 1.00 77.00 117 ARG A CA 1
ATOM 907 C C . ARG A 1 117 ? -16.300 13.228 11.273 1.00 77.00 117 ARG A C 1
ATOM 909 O O . ARG A 1 117 ? -15.761 12.603 10.369 1.00 77.00 117 ARG A O 1
ATOM 916 N N . GLN A 1 118 ? -15.765 14.319 11.824 1.00 82.38 118 GLN A N 1
ATOM 917 C CA . GLN A 1 118 ? -14.452 14.837 11.423 1.00 82.38 118 GLN A CA 1
ATOM 918 C C . GLN A 1 118 ? -13.354 13.806 11.699 1.00 82.38 118 GLN A C 1
ATOM 920 O O . GLN A 1 118 ? -12.582 13.502 10.798 1.00 82.38 118 GLN A O 1
ATOM 925 N N . ILE A 1 119 ? -13.364 13.189 12.884 1.00 83.00 119 ILE A N 1
ATOM 926 C CA . ILE A 1 119 ? -12.407 12.136 13.255 1.00 83.00 119 ILE A CA 1
ATOM 927 C C . ILE A 1 119 ? -12.492 10.943 12.288 1.00 83.00 119 ILE A C 1
ATOM 929 O O . ILE A 1 119 ? -11.471 10.494 11.769 1.00 83.00 119 ILE A O 1
ATOM 933 N N . ALA A 1 120 ? -13.700 10.451 11.992 1.00 84.50 120 ALA A N 1
ATOM 934 C CA . ALA A 1 120 ? -13.905 9.337 11.065 1.00 84.50 120 ALA A CA 1
ATOM 935 C C . ALA A 1 120 ? -13.424 9.667 9.643 1.00 84.50 120 ALA A C 1
ATOM 937 O O . ALA A 1 120 ? -12.733 8.862 9.021 1.00 84.50 120 ALA A O 1
ATOM 938 N N . VAL A 1 121 ? -13.730 10.869 9.143 1.00 88.00 121 VAL A N 1
ATOM 939 C CA . VAL A 1 121 ? -13.225 11.341 7.845 1.00 88.00 121 VAL A CA 1
ATOM 940 C C . VAL A 1 121 ? -11.699 11.369 7.840 1.00 88.00 121 VAL A C 1
ATOM 942 O O . VAL A 1 121 ? -11.094 10.907 6.877 1.00 88.00 121 VAL A O 1
ATOM 945 N N . SER A 1 122 ? -11.057 11.826 8.915 1.00 91.88 122 SER A N 1
ATOM 946 C CA . SER A 1 122 ? -9.597 11.811 9.014 1.00 91.88 122 SER A CA 1
ATOM 947 C C . SER A 1 122 ? -9.014 10.395 8.993 1.00 91.88 122 SER A C 1
ATOM 949 O O . SER A 1 122 ? -8.000 10.188 8.333 1.00 91.88 122 SER A O 1
ATOM 951 N N . PHE A 1 123 ? -9.662 9.404 9.615 1.00 92.81 123 PHE A N 1
ATOM 952 C CA . PHE A 1 123 ? -9.267 7.992 9.485 1.00 92.81 123 PHE A CA 1
ATOM 953 C C . PHE A 1 123 ? -9.424 7.457 8.050 1.00 92.81 123 PHE A C 1
ATOM 955 O O . PHE A 1 123 ? -8.572 6.699 7.576 1.00 92.81 123 PHE A O 1
ATOM 962 N N . PHE A 1 124 ? -10.459 7.873 7.315 1.00 92.62 124 PHE A N 1
ATOM 963 C CA . PHE A 1 124 ? -10.589 7.527 5.895 1.00 92.62 124 PHE A CA 1
ATOM 964 C C . PHE A 1 124 ? -9.494 8.177 5.041 1.00 92.62 124 PHE A C 1
ATOM 966 O O . PHE A 1 124 ? -8.894 7.502 4.208 1.00 92.62 124 PHE A O 1
ATOM 973 N N . VAL A 1 125 ? -9.156 9.443 5.300 1.00 95.38 125 VAL A N 1
ATOM 974 C CA . VAL A 1 125 ? -8.042 10.131 4.625 1.00 95.38 125 VAL A CA 1
ATOM 975 C C . VAL A 1 125 ? -6.695 9.484 4.972 1.00 95.38 125 VAL A C 1
ATOM 977 O O . VAL A 1 125 ? -5.856 9.306 4.093 1.00 95.38 125 VAL A O 1
ATOM 980 N N . LEU A 1 126 ? -6.490 9.074 6.228 1.00 96.19 126 LEU A N 1
ATOM 981 C CA . LEU A 1 126 ? -5.324 8.286 6.633 1.00 96.19 126 LEU A CA 1
ATOM 982 C C . LEU A 1 126 ? -5.250 6.980 5.836 1.00 96.19 126 LEU A C 1
ATOM 984 O O . LEU A 1 126 ? -4.191 6.650 5.315 1.00 96.19 126 LEU A O 1
ATOM 988 N N . SER A 1 127 ? -6.369 6.264 5.706 1.00 96.94 127 SER A N 1
ATOM 989 C CA . SER A 1 127 ? -6.426 5.013 4.938 1.00 96.94 127 SER A CA 1
ATOM 990 C C . SER A 1 127 ? -6.027 5.225 3.489 1.00 96.94 127 SER A C 1
ATOM 992 O O . SER A 1 127 ? -5.199 4.475 2.990 1.00 96.94 127 SER A O 1
ATOM 994 N N . HIS A 1 128 ? -6.552 6.281 2.864 1.00 95.38 128 HIS A N 1
ATOM 995 C CA . HIS A 1 128 ? -6.220 6.660 1.496 1.00 95.38 128 HIS A CA 1
ATOM 996 C C . HIS A 1 128 ? -4.711 6.889 1.315 1.00 95.38 128 HIS A C 1
ATOM 998 O O . HIS A 1 128 ? -4.085 6.264 0.465 1.00 95.38 128 HIS A O 1
ATOM 1004 N N . TYR A 1 129 ? -4.076 7.692 2.174 1.00 96.31 129 TYR A N 1
ATOM 1005 C CA . TYR A 1 129 ? -2.633 7.912 2.039 1.00 96.31 129 TYR A CA 1
ATOM 1006 C C . TYR A 1 129 ? -1.792 6.689 2.397 1.00 96.31 129 TYR A C 1
ATOM 1008 O O . TYR A 1 129 ? -0.714 6.513 1.836 1.00 96.31 129 TYR A O 1
ATOM 1016 N N . VAL A 1 130 ? -2.257 5.831 3.309 1.00 97.00 130 VAL A N 1
ATOM 1017 C CA . VAL A 1 130 ? -1.603 4.541 3.549 1.00 97.00 130 VAL A CA 1
ATOM 1018 C C . VAL A 1 130 ? -1.691 3.673 2.294 1.00 97.00 130 VAL A C 1
ATOM 1020 O O . VAL A 1 130 ? -0.672 3.115 1.900 1.00 97.00 130 VAL A O 1
ATOM 1023 N N . THR A 1 131 ? -2.847 3.589 1.629 1.00 96.12 131 THR A N 1
ATOM 1024 C CA . THR A 1 131 ? -3.001 2.833 0.375 1.00 96.12 131 THR A CA 1
ATOM 1025 C C . THR A 1 131 ? -2.158 3.411 -0.764 1.00 96.12 131 THR A C 1
ATOM 1027 O O . THR A 1 131 ? -1.506 2.636 -1.460 1.00 96.12 131 THR A O 1
ATOM 1030 N N . ASP A 1 132 ? -2.047 4.738 -0.889 1.00 94.94 132 ASP A N 1
ATOM 1031 C CA . ASP A 1 132 ? -1.180 5.378 -1.893 1.00 94.94 132 ASP A CA 1
ATOM 1032 C C . ASP A 1 132 ? 0.294 4.990 -1.708 1.00 94.94 132 ASP A C 1
ATOM 1034 O O . ASP A 1 132 ? 1.024 4.822 -2.679 1.00 94.94 132 ASP A O 1
ATOM 1038 N N . VAL A 1 133 ? 0.756 4.799 -0.464 1.00 95.06 133 VAL A N 1
ATOM 1039 C CA . VAL A 1 133 ? 2.128 4.323 -0.200 1.00 95.06 133 VAL A CA 1
ATOM 1040 C C . VAL A 1 133 ? 2.339 2.895 -0.717 1.00 95.06 133 VAL A C 1
ATOM 1042 O O . VAL A 1 133 ? 3.463 2.534 -1.064 1.00 95.06 133 VAL A O 1
ATOM 1045 N N . HIS A 1 134 ? 1.291 2.069 -0.768 1.00 96.62 134 HIS A N 1
ATOM 1046 C CA . HIS A 1 134 ? 1.353 0.695 -1.284 1.00 96.62 134 HIS A CA 1
ATOM 1047 C C . HIS A 1 134 ? 1.206 0.614 -2.803 1.00 96.62 134 HIS A C 1
ATOM 1049 O O . HIS A 1 134 ? 1.677 -0.353 -3.399 1.00 96.62 134 HIS A O 1
ATOM 1055 N N . MET A 1 135 ? 0.622 1.627 -3.441 1.00 93.94 135 MET A N 1
ATOM 1056 C CA . MET A 1 135 ? 0.577 1.727 -4.895 1.00 93.94 135 MET A CA 1
ATOM 1057 C C . MET A 1 135 ? 1.994 2.008 -5.444 1.00 93.94 135 MET A C 1
ATOM 1059 O O . MET A 1 135 ? 2.601 3.036 -5.122 1.00 93.94 135 MET A O 1
ATOM 1063 N N . PRO A 1 136 ? 2.570 1.111 -6.264 1.00 92.69 136 PRO A N 1
ATOM 1064 C CA . PRO A 1 136 ? 3.981 1.195 -6.639 1.00 92.69 136 PRO A CA 1
ATOM 1065 C C . PRO A 1 136 ? 4.394 2.487 -7.367 1.00 92.69 136 PRO A C 1
ATOM 1067 O O . PRO A 1 136 ? 5.447 3.048 -7.055 1.00 92.69 136 PRO A O 1
ATOM 1070 N N . LEU A 1 137 ? 3.578 2.984 -8.304 1.00 90.12 137 LEU A N 1
ATOM 1071 C CA . LEU A 1 137 ? 3.893 4.171 -9.113 1.00 90.12 137 LEU A CA 1
ATOM 1072 C C . LEU A 1 137 ? 3.794 5.485 -8.325 1.00 90.12 137 LEU A C 1
ATOM 1074 O O . LEU A 1 137 ? 4.602 6.378 -8.562 1.00 90.12 137 LEU A O 1
ATOM 1078 N N . HIS A 1 138 ? 2.941 5.578 -7.296 1.00 90.56 138 HIS A N 1
ATOM 1079 C CA . HIS A 1 138 ? 2.940 6.706 -6.344 1.00 90.56 138 HIS A CA 1
ATOM 1080 C C . HIS A 1 138 ? 4.290 6.853 -5.609 1.00 90.56 138 HIS A C 1
ATOM 1082 O O . HIS A 1 138 ? 4.667 7.937 -5.150 1.00 90.56 138 HIS A O 1
ATOM 1088 N N . CYS A 1 139 ? 5.075 5.772 -5.544 1.00 88.62 139 CYS A N 1
ATOM 1089 C CA . CYS A 1 139 ? 6.418 5.751 -4.974 1.00 88.62 139 CYS A CA 1
ATOM 1090 C C . CYS A 1 139 ? 7.548 5.872 -6.013 1.00 88.62 139 CYS A C 1
ATOM 1092 O O . CYS A 1 139 ? 8.707 6.015 -5.613 1.00 88.62 139 CYS A O 1
ATOM 1094 N N . ASP A 1 140 ? 7.252 5.914 -7.313 1.00 87.06 140 ASP A N 1
ATOM 1095 C CA . ASP A 1 140 ? 8.223 5.846 -8.410 1.00 87.06 140 ASP A CA 1
ATOM 1096 C C . ASP A 1 140 ? 8.233 7.129 -9.254 1.00 87.06 140 ASP A C 1
ATOM 1098 O O . ASP A 1 140 ? 7.272 7.475 -9.933 1.00 87.06 140 ASP A O 1
ATOM 1102 N N . LEU A 1 141 ? 9.347 7.866 -9.242 1.00 82.44 141 LEU A N 1
ATOM 1103 C CA . LEU A 1 141 ? 9.445 9.113 -10.006 1.00 82.44 141 LEU A CA 1
ATOM 1104 C C . LEU A 1 141 ? 9.550 8.918 -11.522 1.00 82.44 141 LEU A C 1
ATOM 1106 O O . LEU A 1 141 ? 9.397 9.899 -12.251 1.00 82.44 141 LEU A O 1
ATOM 1110 N N . ARG A 1 142 ? 9.775 7.699 -12.027 1.00 81.69 142 ARG A N 1
ATOM 1111 C CA . ARG A 1 142 ? 9.738 7.432 -13.476 1.00 81.69 142 ARG A CA 1
ATOM 1112 C C . ARG A 1 142 ? 8.392 7.781 -14.095 1.00 81.69 142 ARG A C 1
ATOM 1114 O O . ARG A 1 142 ? 8.352 8.241 -15.237 1.00 81.69 142 ARG A O 1
ATOM 1121 N N . ASP A 1 143 ? 7.327 7.627 -13.315 1.00 77.56 143 ASP A N 1
ATOM 1122 C CA . ASP A 1 143 ? 5.968 8.002 -13.689 1.00 77.56 143 ASP A CA 1
ATOM 1123 C C . ASP A 1 143 ? 5.774 9.529 -13.770 1.00 77.56 143 ASP A C 1
ATOM 1125 O O . ASP A 1 143 ? 4.982 10.051 -14.551 1.00 77.56 143 ASP A O 1
ATOM 1129 N N . PHE A 1 144 ? 6.573 10.298 -13.034 1.00 72.31 144 PHE A N 1
ATOM 1130 C CA . PHE A 1 144 ? 6.434 11.749 -12.926 1.00 72.31 144 PHE A CA 1
ATOM 1131 C C . PHE A 1 144 ? 7.598 12.479 -13.600 1.00 72.31 144 PHE A C 1
ATOM 1133 O O . PHE A 1 144 ? 8.300 13.279 -12.978 1.00 72.31 144 PHE A O 1
ATOM 1140 N N . THR A 1 145 ? 7.811 12.232 -14.898 1.00 66.62 145 THR A N 1
ATOM 1141 C CA . THR A 1 145 ? 8.782 13.022 -15.673 1.00 66.62 145 THR A CA 1
ATOM 1142 C C . THR A 1 145 ? 8.132 14.283 -16.242 1.00 66.62 145 THR A C 1
ATOM 1144 O O . THR A 1 145 ? 7.163 14.215 -16.997 1.00 66.62 145 THR A O 1
ATOM 1147 N N . VAL A 1 146 ? 8.655 15.445 -15.832 1.00 53.25 146 VAL A N 1
ATOM 1148 C CA . VAL A 1 146 ? 8.213 16.777 -16.274 1.00 53.25 146 VAL A CA 1
ATOM 1149 C C . VAL A 1 146 ? 9.012 17.145 -17.522 1.00 53.25 146 VAL A C 1
ATOM 1151 O O . VAL A 1 146 ? 10.202 17.425 -17.400 1.00 53.25 146 VAL A O 1
ATOM 1154 N N . GLY A 1 147 ? 8.390 17.131 -18.701 1.00 59.88 147 GLY A N 1
ATOM 1155 C CA . GLY A 1 147 ? 9.083 17.393 -19.965 1.00 59.88 147 GLY A CA 1
ATOM 1156 C C . GLY A 1 147 ? 8.265 17.006 -21.193 1.00 59.88 147 GLY A C 1
ATOM 1157 O O . GLY A 1 147 ? 7.046 16.828 -21.105 1.00 59.88 147 GLY A O 1
ATOM 1158 N N . LYS A 1 148 ? 8.940 16.882 -22.340 1.00 57.53 148 LYS A N 1
ATOM 1159 C CA . LYS A 1 148 ? 8.330 16.333 -23.557 1.00 57.53 148 LYS A CA 1
ATOM 1160 C C . LYS A 1 148 ? 8.049 14.847 -23.342 1.00 57.53 148 LYS A C 1
ATOM 1162 O O . LYS A 1 148 ? 8.685 14.195 -22.521 1.00 57.53 148 LYS A O 1
ATOM 1167 N N . GLU A 1 149 ? 7.107 14.291 -24.097 1.00 62.81 149 GLU A N 1
ATOM 1168 C CA . GLU A 1 149 ? 6.775 12.863 -24.011 1.00 62.81 149 GLU A CA 1
ATOM 1169 C C . GLU A 1 149 ? 7.992 11.955 -24.260 1.00 62.81 149 GLU A C 1
ATOM 1171 O O . GLU A 1 149 ? 8.110 10.911 -23.626 1.00 62.81 149 GLU A O 1
ATOM 1176 N N . SER A 1 150 ? 8.941 12.417 -25.082 1.00 60.50 150 SER A N 1
ATOM 1177 C CA . SER A 1 150 ? 10.244 11.784 -25.323 1.00 60.50 150 SER A CA 1
ATOM 1178 C C . SER A 1 150 ? 11.105 11.592 -24.074 1.00 60.50 150 SER A C 1
ATOM 1180 O O . SER A 1 150 ? 11.998 10.754 -24.082 1.00 60.50 150 SER A O 1
ATOM 1182 N N . ASP A 1 151 ? 10.864 12.373 -23.021 1.00 65.12 151 ASP A N 1
ATOM 1183 C CA . ASP A 1 151 ? 11.707 12.396 -21.826 1.00 65.12 151 ASP A CA 1
ATOM 1184 C C . ASP A 1 151 ? 11.171 11.451 -20.739 1.00 65.12 151 ASP A C 1
ATOM 1186 O O . ASP A 1 151 ? 11.845 11.207 -19.737 1.00 65.12 151 ASP A O 1
ATOM 1190 N N . ARG A 1 152 ? 9.949 10.917 -20.901 1.00 71.00 152 ARG A N 1
ATOM 1191 C CA . ARG A 1 152 ? 9.338 10.032 -19.905 1.00 71.00 152 ARG A CA 1
ATOM 1192 C C . ARG A 1 152 ? 9.966 8.640 -19.948 1.00 71.00 152 ARG A C 1
ATOM 1194 O O . ARG A 1 152 ? 10.045 8.012 -20.997 1.00 71.00 152 ARG A O 1
ATOM 1201 N N . ARG A 1 153 ? 10.326 8.119 -18.770 1.00 78.06 153 ARG A N 1
ATOM 1202 C CA . ARG A 1 153 ? 10.808 6.732 -18.596 1.00 78.06 153 ARG A CA 1
ATOM 1203 C C . ARG A 1 153 ? 9.676 5.704 -18.522 1.00 78.06 153 ARG A C 1
ATOM 1205 O O . ARG A 1 153 ? 9.923 4.513 -18.682 1.00 78.06 153 ARG A O 1
ATOM 1212 N N . LEU A 1 154 ? 8.447 6.166 -18.291 1.00 78.00 154 LEU A N 1
ATOM 1213 C CA . LEU A 1 154 ? 7.230 5.363 -18.336 1.00 78.00 154 LEU A CA 1
ATOM 1214 C C . LEU A 1 154 ? 6.156 6.046 -19.200 1.00 78.00 154 LEU A C 1
ATOM 1216 O O . LEU A 1 154 ? 6.105 7.283 -19.254 1.00 78.00 154 LEU A O 1
ATOM 1220 N N . PRO A 1 155 ? 5.273 5.268 -19.853 1.00 75.50 155 PRO A N 1
ATOM 1221 C CA . PRO A 1 155 ? 4.127 5.812 -20.575 1.00 75.50 155 PRO A CA 1
ATOM 1222 C C . PRO A 1 155 ? 3.324 6.783 -19.707 1.00 75.50 155 PRO A C 1
ATOM 1224 O O . PRO A 1 155 ? 3.266 6.648 -18.487 1.00 75.50 155 PRO A O 1
ATOM 1227 N N . ARG A 1 156 ? 2.706 7.790 -20.329 1.00 75.00 156 ARG A N 1
ATOM 1228 C CA . ARG A 1 156 ? 1.924 8.795 -19.597 1.00 75.00 156 ARG A CA 1
ATOM 1229 C C . ARG A 1 156 ? 0.757 8.197 -18.822 1.00 75.00 156 ARG A C 1
ATOM 1231 O O . ARG A 1 156 ? 0.512 8.607 -17.695 1.00 75.00 156 ARG A O 1
ATOM 1238 N N . ASP A 1 157 ? 0.094 7.229 -19.432 1.00 75.00 157 ASP A N 1
ATOM 1239 C CA . ASP A 1 157 ? -1.199 6.752 -18.960 1.00 75.00 157 ASP A CA 1
ATOM 1240 C C . ASP A 1 157 ? -1.093 5.425 -18.194 1.00 75.00 157 ASP A C 1
ATOM 1242 O O . ASP A 1 157 ? -2.107 4.884 -17.782 1.00 75.00 157 ASP A O 1
ATOM 1246 N N . ILE A 1 158 ? 0.117 4.904 -17.946 1.00 78.38 158 ILE A N 1
ATOM 1247 C CA . ILE A 1 158 ? 0.285 3.610 -17.260 1.00 78.38 158 ILE A CA 1
ATOM 1248 C C . ILE A 1 158 ? -0.282 3.622 -15.837 1.00 78.38 158 ILE A C 1
ATOM 1250 O O . ILE A 1 158 ? -0.905 2.658 -15.407 1.00 78.38 158 ILE A O 1
ATOM 1254 N N . HIS A 1 159 ? -0.088 4.725 -15.119 1.00 85.75 159 HIS A N 1
ATOM 1255 C CA . HIS A 1 159 ? -0.599 4.910 -13.771 1.00 85.75 159 HIS A CA 1
ATOM 1256 C C . HIS A 1 159 ? -2.131 4.917 -13.728 1.00 85.75 159 HIS A C 1
ATOM 1258 O O . HIS A 1 159 ? -2.684 4.009 -13.104 1.00 85.75 159 HIS A O 1
ATOM 1264 N N . PRO A 1 160 ? -2.830 5.862 -14.393 1.00 81.19 160 PRO A N 1
ATOM 1265 C CA . PRO A 1 160 ? -4.290 5.888 -14.355 1.00 81.19 160 PRO A CA 1
ATOM 1266 C C . PRO A 1 160 ? -4.912 4.612 -14.930 1.00 81.19 160 PRO A C 1
ATOM 1268 O O . PRO A 1 160 ? -5.998 4.225 -14.517 1.00 81.19 160 PRO A O 1
ATOM 1271 N N . LEU A 1 161 ? -4.222 3.925 -15.842 1.00 76.00 161 LEU A N 1
ATOM 1272 C CA . LEU A 1 161 ? -4.681 2.661 -16.401 1.00 76.00 161 LEU A CA 1
ATOM 1273 C C . LEU A 1 161 ? -4.665 1.510 -15.386 1.00 76.00 161 LEU A C 1
ATOM 1275 O O . LEU A 1 161 ? -5.635 0.762 -15.303 1.00 76.00 161 LEU A O 1
ATOM 1279 N N . ILE A 1 162 ? -3.594 1.369 -14.596 1.00 83.06 162 ILE A N 1
ATOM 1280 C CA . ILE A 1 162 ? -3.542 0.357 -13.527 1.00 83.06 162 ILE A CA 1
ATOM 1281 C C . ILE A 1 162 ? -4.620 0.641 -12.475 1.00 83.06 162 ILE A C 1
ATOM 1283 O O . ILE A 1 162 ? -5.292 -0.289 -12.032 1.00 83.06 162 ILE A O 1
ATOM 1287 N N . GLU A 1 163 ? -4.804 1.909 -12.095 1.00 86.38 163 GLU A N 1
ATOM 1288 C CA . GLU A 1 163 ? -5.844 2.300 -11.136 1.00 86.38 163 GLU A CA 1
ATOM 1289 C C . GLU A 1 163 ? -7.249 1.985 -11.668 1.00 86.38 163 GLU A C 1
ATOM 1291 O O . GLU A 1 163 ? -8.027 1.354 -10.956 1.00 86.38 163 GLU A O 1
ATOM 1296 N N . ALA A 1 164 ? -7.549 2.321 -12.928 1.00 80.31 164 ALA A N 1
ATOM 1297 C CA . ALA A 1 164 ? -8.833 2.002 -13.556 1.00 80.31 164 ALA A CA 1
ATOM 1298 C C . ALA A 1 164 ? -9.114 0.489 -13.568 1.00 80.31 164 ALA A C 1
ATOM 1300 O O . ALA A 1 164 ? -10.218 0.053 -13.257 1.00 80.31 164 ALA A O 1
ATOM 1301 N N . PHE A 1 165 ? -8.101 -0.329 -13.856 1.00 77.81 165 PHE A N 1
ATOM 1302 C CA . PHE A 1 165 ? -8.252 -1.783 -13.868 1.00 77.81 165 PHE A CA 1
ATOM 1303 C C . PHE A 1 165 ? -8.485 -2.377 -12.470 1.00 77.81 165 PHE A C 1
ATOM 1305 O O . PHE A 1 165 ? -9.245 -3.332 -12.297 1.00 77.81 165 PHE A O 1
ATOM 1312 N N . TRP A 1 166 ? -7.863 -1.799 -11.439 1.00 86.81 166 TRP A N 1
ATOM 1313 C CA . TRP A 1 166 ? -8.199 -2.148 -10.062 1.00 86.81 166 TRP A CA 1
ATOM 1314 C C . TRP A 1 166 ? -9.628 -1.740 -9.707 1.00 86.81 166 TRP A C 1
ATOM 1316 O O . TRP A 1 166 ? -10.316 -2.533 -9.071 1.00 86.81 166 TRP A O 1
ATOM 1326 N N . GLU A 1 167 ? -10.084 -0.553 -10.120 1.00 85.69 167 GLU A N 1
ATOM 1327 C CA . GLU A 1 167 ? -11.459 -0.093 -9.886 1.00 85.69 167 GLU A CA 1
ATOM 1328 C C . GLU A 1 167 ? -12.500 -1.037 -10.502 1.00 85.69 167 GLU A C 1
ATOM 1330 O O . GLU A 1 167 ? -13.477 -1.365 -9.829 1.00 85.69 167 GLU A O 1
ATOM 1335 N N . GLU A 1 168 ? -12.261 -1.549 -11.714 1.00 82.75 168 GLU A N 1
ATOM 1336 C CA . GLU A 1 168 ? -13.129 -2.549 -12.358 1.00 82.75 168 GLU A CA 1
ATOM 1337 C C . GLU A 1 168 ? -13.236 -3.852 -11.560 1.00 82.75 168 GLU A C 1
ATOM 1339 O O . GLU A 1 168 ? -14.239 -4.548 -11.657 1.00 82.75 168 GLU A O 1
ATOM 1344 N N . SER A 1 169 ? -12.240 -4.174 -10.730 1.00 85.12 169 SER A N 1
ATOM 1345 C CA . SER A 1 169 ? -12.261 -5.380 -9.899 1.00 85.12 169 SER A CA 1
ATOM 1346 C C . SER A 1 169 ? -13.091 -5.225 -8.615 1.00 85.12 169 SER A C 1
ATOM 1348 O O . SER A 1 169 ? -13.276 -6.212 -7.899 1.00 85.12 169 SER A O 1
ATOM 1350 N N . PHE A 1 170 ? -13.590 -4.026 -8.295 1.00 86.56 170 PHE A N 1
ATOM 1351 C CA . PHE A 1 170 ? -14.426 -3.765 -7.119 1.00 86.56 170 PHE A CA 1
ATOM 1352 C C . PHE A 1 170 ? -15.923 -3.697 -7.468 1.00 86.56 170 PHE A C 1
ATOM 1354 O O . PHE A 1 170 ? -16.294 -3.476 -8.620 1.00 86.56 170 PHE A O 1
ATOM 1361 N N . PRO A 1 171 ? -16.826 -3.855 -6.477 1.00 86.38 171 PRO A N 1
ATOM 1362 C CA . PRO A 1 171 ? -18.245 -3.594 -6.688 1.00 86.38 171 PRO A CA 1
ATOM 1363 C C . PRO A 1 171 ? -18.480 -2.167 -7.191 1.00 86.38 171 PRO A C 1
ATOM 1365 O O . PRO A 1 171 ? -17.779 -1.239 -6.784 1.00 86.38 171 PRO A O 1
ATOM 1368 N N . ALA A 1 172 ? -19.532 -1.984 -7.996 1.00 82.25 172 ALA A N 1
ATOM 1369 C CA . ALA A 1 172 ? -19.919 -0.676 -8.520 1.00 82.25 172 ALA A CA 1
ATOM 1370 C C . ALA A 1 172 ? -19.940 0.402 -7.424 1.00 82.25 172 ALA A C 1
ATOM 1372 O O . ALA A 1 172 ? -20.416 0.175 -6.304 1.00 82.25 172 ALA A O 1
ATOM 1373 N N . LYS A 1 173 ? -19.442 1.595 -7.748 1.00 81.06 173 LYS A N 1
ATOM 1374 C CA . LYS A 1 173 ? -19.220 2.683 -6.788 1.00 81.06 173 LYS A CA 1
ATOM 1375 C C . LYS A 1 173 ? -20.478 3.036 -5.995 1.00 81.06 173 LYS A C 1
ATOM 1377 O O . LYS A 1 173 ? -20.405 3.310 -4.800 1.00 81.06 173 LYS A O 1
ATOM 1382 N N . GLU A 1 174 ? -21.649 2.962 -6.613 1.00 78.19 174 GLU A N 1
ATOM 1383 C CA . GLU A 1 174 ? -22.950 3.229 -5.993 1.00 78.19 174 GLU A CA 1
ATOM 1384 C C . GLU A 1 174 ? -23.265 2.249 -4.854 1.00 78.19 174 GLU A C 1
ATOM 1386 O O . GLU A 1 174 ? -24.013 2.589 -3.934 1.00 78.19 174 GLU A O 1
ATOM 1391 N N . ASN A 1 175 ? -22.700 1.039 -4.906 1.00 74.75 175 ASN A N 1
ATOM 1392 C CA . ASN A 1 175 ? -22.791 0.026 -3.855 1.00 74.75 175 ASN A CA 1
ATOM 1393 C C . ASN A 1 175 ? -21.817 0.296 -2.707 1.00 74.75 175 ASN A C 1
ATOM 1395 O O . ASN A 1 175 ? -22.150 0.008 -1.560 1.00 74.75 175 ASN A O 1
ATOM 1399 N N . LEU A 1 176 ? -20.663 0.901 -2.995 1.00 72.50 176 LEU A N 1
ATOM 1400 C CA . LEU A 1 176 ? -19.652 1.269 -1.998 1.00 72.50 176 LEU A CA 1
ATOM 1401 C C . LEU A 1 176 ? -19.981 2.585 -1.280 1.00 72.50 176 LEU A C 1
ATOM 1403 O O . LEU A 1 176 ? -19.604 2.794 -0.126 1.00 72.50 176 LEU A O 1
ATOM 1407 N N . ILE A 1 177 ? -20.706 3.485 -1.946 1.00 68.81 177 ILE A N 1
ATOM 1408 C CA . ILE A 1 177 ? -21.146 4.746 -1.363 1.00 68.81 177 ILE A CA 1
ATOM 1409 C C . ILE A 1 177 ? -22.285 4.469 -0.365 1.00 68.81 177 ILE A C 1
ATOM 1411 O O . ILE A 1 177 ? -23.452 4.314 -0.730 1.00 68.81 177 ILE A O 1
ATOM 1415 N N . LEU A 1 178 ? -21.965 4.518 0.930 1.00 59.41 178 LEU A N 1
ATOM 1416 C CA . LEU A 1 178 ? -22.923 4.446 2.045 1.00 59.41 178 LEU A CA 1
ATOM 1417 C C . LEU A 1 178 ? -23.747 5.747 2.209 1.00 59.41 178 LEU A C 1
ATOM 1419 O O . LEU A 1 178 ? -23.952 6.235 3.318 1.00 59.41 178 LEU A O 1
ATOM 1423 N N . THR A 1 179 ? -24.217 6.356 1.114 1.00 54.19 179 THR A N 1
ATOM 1424 C CA . THR A 1 179 ? -25.087 7.555 1.170 1.00 54.19 179 THR A CA 1
ATOM 1425 C C . THR A 1 179 ? -26.501 7.230 1.631 1.00 54.19 179 THR A C 1
ATOM 1427 O O . THR A 1 179 ? -27.235 8.122 2.056 1.00 54.19 179 THR A O 1
ATOM 1430 N N . ARG A 1 180 ? -26.891 5.955 1.562 1.00 56.28 180 ARG A N 1
ATOM 1431 C CA . ARG A 1 180 ? -28.161 5.446 2.071 1.00 56.28 180 ARG A CA 1
ATOM 1432 C C . ARG A 1 180 ? -27.884 4.291 3.016 1.00 56.28 180 ARG A C 1
ATOM 1434 O O . ARG A 1 180 ? -27.083 3.415 2.700 1.00 56.28 180 ARG A O 1
ATOM 1441 N N . TYR A 1 181 ? -28.580 4.276 4.148 1.00 57.59 181 TYR A N 1
ATOM 1442 C CA . TYR A 1 181 ? -28.627 3.106 5.014 1.00 57.59 181 TYR A CA 1
ATOM 1443 C C . TYR A 1 181 ? -29.280 1.968 4.228 1.00 57.59 181 TYR A C 1
ATOM 1445 O O . TYR A 1 181 ? -30.486 1.985 3.979 1.00 57.59 181 TYR A O 1
ATOM 1453 N N . ARG A 1 182 ? -28.464 1.022 3.761 1.00 64.19 182 ARG A N 1
ATOM 1454 C CA . ARG A 1 182 ? -28.940 -0.218 3.151 1.00 64.19 182 ARG A CA 1
ATOM 1455 C C . ARG A 1 182 ? -29.141 -1.237 4.269 1.00 64.19 182 ARG A C 1
ATOM 1457 O O . ARG A 1 182 ? -28.291 -1.361 5.142 1.00 64.19 182 ARG A O 1
ATOM 1464 N N . ASN A 1 183 ? -30.231 -1.999 4.208 1.00 66.94 183 ASN A N 1
ATOM 1465 C CA . ASN A 1 183 ? -30.449 -3.152 5.096 1.00 66.94 183 ASN A CA 1
ATOM 1466 C C . ASN A 1 183 ? -29.606 -4.376 4.681 1.00 66.94 183 ASN A C 1
ATOM 1468 O O . ASN A 1 183 ? -29.729 -5.452 5.259 1.00 66.94 183 ASN A O 1
ATOM 1472 N N . GLU A 1 184 ? -28.797 -4.238 3.632 1.00 69.38 184 GLU A N 1
ATOM 1473 C CA . GLU A 1 184 ? -27.923 -5.286 3.126 1.00 69.38 184 GLU A CA 1
ATOM 1474 C C . GLU A 1 184 ? -26.686 -5.414 4.015 1.00 69.38 184 GLU A C 1
ATOM 1476 O O . GLU A 1 184 ? -26.116 -4.412 4.444 1.00 69.38 184 GLU A O 1
ATOM 1481 N N . SER A 1 185 ? -26.251 -6.647 4.280 1.00 76.12 185 SER A N 1
ATOM 1482 C CA . SER A 1 185 ? -24.994 -6.874 4.990 1.00 76.12 185 SER A CA 1
ATOM 1483 C C . SER A 1 185 ? -23.800 -6.417 4.148 1.00 76.12 185 SER A C 1
ATOM 1485 O O . SER A 1 185 ? -23.850 -6.450 2.915 1.00 76.12 185 SER A O 1
ATOM 1487 N N . LEU A 1 186 ? -22.696 -6.059 4.813 1.00 71.69 186 LEU A N 1
ATOM 1488 C CA . LEU A 1 186 ? -21.430 -5.762 4.135 1.00 71.69 186 LEU A CA 1
ATOM 1489 C C . LEU A 1 186 ? -20.990 -6.921 3.235 1.00 71.69 186 LEU A C 1
ATOM 1491 O O . LEU A 1 186 ? -20.560 -6.670 2.119 1.00 71.69 186 LEU A O 1
ATOM 1495 N N . ASP A 1 187 ? -21.203 -8.175 3.641 1.00 75.25 187 ASP A N 1
ATOM 1496 C CA . ASP A 1 187 ? -20.918 -9.340 2.793 1.00 75.25 187 ASP A CA 1
ATOM 1497 C C . ASP A 1 187 ? -21.732 -9.337 1.497 1.00 75.25 187 ASP A C 1
ATOM 1499 O O . ASP A 1 187 ? -21.229 -9.682 0.429 1.00 75.25 187 ASP A O 1
ATOM 1503 N N . LYS A 1 188 ? -23.006 -8.934 1.550 1.00 77.94 188 LYS A N 1
ATOM 1504 C CA . LYS A 1 188 ? -23.830 -8.857 0.341 1.00 77.94 188 LYS A CA 1
ATOM 1505 C C . LYS A 1 188 ? -23.339 -7.746 -0.590 1.00 77.94 188 LYS A C 1
ATOM 1507 O O . LYS A 1 188 ? -23.325 -7.945 -1.798 1.00 77.94 188 LYS A O 1
ATOM 1512 N N . ILE A 1 189 ? -22.928 -6.612 -0.030 1.00 72.88 189 ILE A N 1
ATOM 1513 C CA . ILE A 1 189 ? -22.466 -5.446 -0.791 1.00 72.88 189 ILE A CA 1
ATOM 1514 C C . ILE A 1 189 ? -21.067 -5.683 -1.377 1.00 72.88 189 ILE A C 1
ATOM 1516 O O . ILE A 1 189 ? -20.823 -5.357 -2.535 1.00 72.88 189 ILE A O 1
ATOM 1520 N N . LEU A 1 190 ? -20.156 -6.243 -0.579 1.00 74.88 190 LEU A N 1
ATOM 1521 C CA . LEU A 1 190 ? -18.727 -6.312 -0.878 1.00 74.88 190 LEU A CA 1
ATOM 1522 C C . LEU A 1 190 ? -18.282 -7.675 -1.390 1.00 74.88 190 LEU A C 1
ATOM 1524 O O . LEU A 1 190 ? -17.450 -7.718 -2.277 1.00 74.88 190 LEU A O 1
ATOM 1528 N N . VAL A 1 191 ? -18.808 -8.782 -0.858 1.00 77.38 191 VAL A N 1
ATOM 1529 C CA . VAL A 1 191 ? -18.359 -10.134 -1.241 1.00 77.38 191 VAL A CA 1
ATOM 1530 C C . VAL A 1 191 ? -19.183 -10.662 -2.407 1.00 77.38 191 VAL A C 1
ATOM 1532 O O . VAL A 1 191 ? -18.632 -11.129 -3.395 1.00 77.38 191 VAL A O 1
ATOM 1535 N N . LYS A 1 192 ? -20.514 -10.561 -2.318 1.00 78.81 192 LYS A N 1
ATOM 1536 C CA . LYS A 1 192 ? -21.415 -10.979 -3.408 1.00 78.81 192 LYS A CA 1
ATOM 1537 C C . LYS A 1 192 ? -21.512 -9.955 -4.539 1.00 78.81 192 LYS A C 1
ATOM 1539 O O . LYS A 1 192 ? -22.061 -10.278 -5.584 1.00 78.81 192 LYS A O 1
ATOM 1544 N N . GLY A 1 193 ? -21.043 -8.733 -4.300 1.00 81.81 193 GLY A N 1
ATOM 1545 C CA . GLY A 1 193 ? -21.026 -7.655 -5.284 1.00 81.81 193 GLY A CA 1
ATOM 1546 C C . GLY A 1 193 ? -19.741 -7.577 -6.107 1.00 81.81 193 GLY A C 1
ATOM 1547 O O . GLY A 1 193 ? -19.669 -6.712 -6.976 1.00 81.81 193 GLY A O 1
ATOM 1548 N N . LEU A 1 194 ? -18.734 -8.418 -5.828 1.00 84.38 194 LEU A N 1
ATOM 1549 C CA . LEU A 1 194 ? -17.536 -8.487 -6.665 1.00 84.38 194 LEU A CA 1
ATOM 1550 C C . LEU A 1 194 ? -17.894 -9.040 -8.051 1.00 84.38 194 LEU A C 1
ATOM 1552 O O . LEU A 1 194 ? -18.658 -10.007 -8.124 1.00 84.38 194 LEU A O 1
ATOM 1556 N N . PRO A 1 195 ? -17.329 -8.470 -9.127 1.00 84.50 195 PRO A N 1
ATOM 1557 C CA . PRO A 1 195 ? -17.417 -9.047 -10.466 1.00 84.50 195 PRO A CA 1
ATOM 1558 C C . PRO A 1 195 ? -16.900 -10.492 -10.506 1.00 84.50 195 PRO A C 1
ATOM 1560 O O . PRO A 1 195 ? -15.985 -10.849 -9.759 1.00 84.50 195 PRO A O 1
ATOM 1563 N N . GLU A 1 196 ? -17.471 -11.326 -11.380 1.00 80.12 196 GLU A N 1
ATOM 1564 C CA . GLU A 1 196 ? -17.078 -12.740 -11.520 1.00 80.12 196 GLU A CA 1
ATOM 1565 C C . GLU A 1 196 ? -15.612 -12.904 -11.954 1.00 80.12 196 GLU A C 1
ATOM 1567 O O . GLU A 1 196 ? -14.944 -13.856 -11.552 1.00 80.12 196 GLU A O 1
ATOM 1572 N N . ASP A 1 197 ? -15.106 -11.948 -12.726 1.00 77.06 197 ASP A N 1
ATOM 1573 C CA . ASP A 1 197 ? -13.747 -11.843 -13.255 1.00 77.06 197 ASP A CA 1
ATOM 1574 C C . ASP A 1 197 ? -12.830 -10.942 -12.407 1.00 77.06 197 ASP A C 1
ATOM 1576 O O . ASP A 1 197 ? -11.726 -10.595 -12.830 1.00 77.06 197 ASP A O 1
ATOM 1580 N N . SER A 1 198 ? -13.249 -10.586 -11.186 1.00 83.50 198 SER A N 1
ATOM 1581 C CA . SER A 1 198 ? -12.447 -9.756 -10.288 1.00 83.50 198 SER A CA 1
ATOM 1582 C C . SER A 1 198 ? -11.060 -10.356 -10.036 1.00 83.50 198 SER A C 1
ATOM 1584 O O . SER A 1 198 ? -10.891 -11.535 -9.701 1.00 83.50 198 SER A O 1
ATOM 1586 N N . LEU A 1 199 ? -10.040 -9.502 -10.116 1.00 83.06 199 LEU A N 1
ATOM 1587 C CA . LEU A 1 199 ? -8.671 -9.863 -9.752 1.00 83.06 199 LEU A CA 1
ATOM 1588 C C . LEU A 1 199 ? -8.495 -9.993 -8.240 1.00 83.06 199 LEU A C 1
ATOM 1590 O O . LEU A 1 199 ? -7.504 -10.581 -7.803 1.00 83.06 199 LEU A O 1
ATOM 1594 N N . ILE A 1 200 ? -9.412 -9.433 -7.445 1.00 86.12 200 ILE A N 1
ATOM 1595 C CA . ILE A 1 200 ? -9.327 -9.417 -5.987 1.00 86.12 200 ILE A CA 1
ATOM 1596 C C . ILE A 1 200 ? -9.670 -10.800 -5.451 1.00 86.12 200 ILE A C 1
ATOM 1598 O O . ILE A 1 200 ? -10.807 -11.269 -5.518 1.00 86.12 200 ILE A O 1
ATOM 1602 N N . GLU A 1 201 ? -8.682 -11.455 -4.858 1.00 85.81 201 GLU A N 1
ATOM 1603 C CA . GLU A 1 201 ? -8.915 -12.681 -4.123 1.00 85.81 201 GLU A CA 1
ATOM 1604 C C . GLU A 1 201 ? -9.539 -12.366 -2.769 1.00 85.81 201 GLU A C 1
ATOM 1606 O O . GLU A 1 201 ? -8.979 -11.661 -1.927 1.00 85.81 201 GLU A O 1
ATOM 1611 N N . LEU A 1 202 ? -10.719 -12.940 -2.557 1.00 80.62 202 LEU A N 1
ATOM 1612 C CA . LEU A 1 202 ? -11.388 -12.908 -1.270 1.00 80.62 202 LEU A CA 1
ATOM 1613 C C . LEU A 1 202 ? -10.541 -13.587 -0.195 1.00 80.62 202 LEU A C 1
ATOM 1615 O O . LEU A 1 202 ? -9.934 -14.637 -0.420 1.00 80.62 202 LEU A O 1
ATOM 1619 N N . ASP A 1 203 ? -10.596 -13.014 1.002 1.00 79.31 203 ASP A N 1
ATOM 1620 C CA . ASP A 1 203 ? -9.991 -13.572 2.201 1.00 79.31 203 ASP A CA 1
ATOM 1621 C C . ASP A 1 203 ? -10.686 -14.883 2.598 1.00 79.31 203 ASP A C 1
ATOM 1623 O O . ASP A 1 203 ? -11.705 -14.905 3.289 1.00 79.31 203 ASP A O 1
ATOM 1627 N N . LYS A 1 204 ? -10.162 -15.992 2.075 1.00 81.12 204 LYS A N 1
ATOM 1628 C CA . LYS A 1 204 ? -10.636 -17.351 2.336 1.00 81.12 204 LYS A CA 1
ATOM 1629 C C . LYS A 1 204 ? -9.527 -18.160 2.984 1.00 81.12 204 LYS A C 1
ATOM 1631 O O . LYS A 1 204 ? -8.356 -18.047 2.611 1.00 81.12 204 LYS A O 1
ATOM 1636 N N . GLU A 1 205 ? -9.910 -19.022 3.920 1.00 79.00 205 GLU A N 1
ATOM 1637 C CA . GLU A 1 205 ? -8.983 -19.947 4.565 1.00 79.00 205 GLU A CA 1
ATOM 1638 C C . GLU A 1 205 ? -8.211 -20.764 3.514 1.00 79.00 205 GLU A C 1
ATOM 1640 O O . GLU A 1 205 ? -8.782 -21.275 2.552 1.00 79.00 205 GLU A O 1
ATOM 1645 N N . GLY A 1 206 ? -6.887 -20.833 3.672 1.00 79.44 206 GLY A N 1
ATOM 1646 C CA . GLY A 1 206 ? -5.991 -21.501 2.726 1.00 79.44 206 GLY A CA 1
ATOM 1647 C C . GLY A 1 206 ? -5.482 -20.631 1.568 1.00 79.44 206 GLY A C 1
ATOM 1648 O O . GLY A 1 206 ? -4.513 -21.032 0.922 1.00 79.44 206 GLY A O 1
ATOM 1649 N N . SER A 1 207 ? -6.033 -19.432 1.325 1.00 87.56 207 SER A N 1
ATOM 1650 C CA . SER A 1 207 ? -5.453 -18.509 0.336 1.00 87.56 207 SER A CA 1
ATOM 1651 C C . SER A 1 207 ? -4.092 -17.978 0.800 1.00 87.56 207 SER A C 1
ATOM 1653 O O . SER A 1 207 ? -3.881 -17.643 1.971 1.00 87.56 207 SER A O 1
ATOM 1655 N N . LYS A 1 208 ? -3.148 -17.823 -0.139 1.00 88.56 208 LYS A N 1
ATOM 1656 C CA . LYS A 1 208 ? -1.846 -17.184 0.131 1.00 88.56 208 LYS A CA 1
ATOM 1657 C C . LYS A 1 208 ? -1.980 -15.712 0.551 1.00 88.56 208 LYS A C 1
ATOM 1659 O O . LYS A 1 208 ? -1.076 -15.210 1.238 1.00 88.56 208 LYS A O 1
ATOM 1664 N N . TYR A 1 209 ? -3.091 -15.069 0.184 1.00 90.75 209 TYR A N 1
ATOM 1665 C CA . TYR A 1 209 ? -3.436 -13.681 0.511 1.00 90.75 209 TYR A CA 1
ATOM 1666 C C . TYR A 1 209 ? -4.401 -13.552 1.686 1.00 90.75 209 TYR A C 1
ATOM 1668 O O . TYR A 1 209 ? -4.808 -12.438 2.000 1.00 90.75 209 TYR A O 1
ATOM 1676 N N . ALA A 1 210 ? -4.747 -14.661 2.346 1.00 87.12 210 ALA A N 1
ATOM 1677 C CA . ALA A 1 210 ? -5.670 -14.632 3.467 1.00 87.12 210 ALA A CA 1
ATOM 1678 C C . ALA A 1 210 ? -5.178 -13.674 4.564 1.00 87.12 210 ALA A C 1
ATOM 1680 O O . ALA A 1 210 ? -4.038 -13.767 5.052 1.00 87.12 210 ALA A O 1
ATOM 1681 N N . LEU A 1 211 ? -6.048 -12.754 4.967 1.00 84.56 211 LEU A N 1
ATOM 1682 C CA . LEU A 1 211 ? -5.820 -11.881 6.098 1.00 84.56 211 LEU A CA 1
ATOM 1683 C C . LEU A 1 211 ? -6.154 -12.692 7.348 1.00 84.56 211 LEU A C 1
ATOM 1685 O O . LEU A 1 211 ? -7.298 -12.987 7.656 1.00 84.56 211 LEU A O 1
ATOM 1689 N N . LYS A 1 212 ? -5.140 -13.056 8.135 1.00 74.75 212 LYS A N 1
ATOM 1690 C CA . LYS A 1 212 ? -5.425 -13.630 9.459 1.00 74.75 212 LYS A CA 1
ATOM 1691 C C . LYS A 1 212 ? -6.235 -12.627 10.290 1.00 74.75 212 LYS A C 1
ATOM 1693 O O . LYS A 1 212 ? -5.886 -11.445 10.298 1.00 74.75 212 LYS A O 1
ATOM 1698 N N . ASN A 1 213 ? -7.185 -13.130 11.079 1.00 72.81 213 ASN A N 1
ATOM 1699 C CA . ASN A 1 213 ? -7.964 -12.354 12.059 1.00 72.81 213 ASN A CA 1
ATOM 1700 C C . ASN A 1 213 ? -7.098 -11.661 13.130 1.00 72.81 213 ASN A C 1
ATOM 1702 O O . ASN A 1 213 ? -7.574 -10.820 13.889 1.00 72.81 213 ASN A O 1
ATOM 1706 N N . GLU A 1 214 ? -5.812 -11.999 13.188 1.00 75.06 214 GLU A N 1
ATOM 1707 C CA . GLU A 1 214 ? -4.824 -11.353 14.036 1.00 75.06 214 GLU A CA 1
ATOM 1708 C C . GLU A 1 214 ? -4.105 -10.225 13.283 1.00 75.06 214 GLU A C 1
ATOM 1710 O O . GLU A 1 214 ? -3.373 -10.438 12.299 1.00 75.06 214 GLU A O 1
ATOM 1715 N N . VAL A 1 215 ? -4.287 -9.008 13.796 1.00 71.56 215 VAL A N 1
ATOM 1716 C CA . VAL A 1 215 ? -3.506 -7.828 13.424 1.00 71.56 215 VAL A CA 1
ATOM 1717 C C . VAL A 1 215 ? -2.338 -7.719 14.399 1.00 71.56 215 VAL A C 1
ATOM 1719 O O . VAL A 1 215 ? -2.536 -7.677 15.611 1.00 71.56 215 VAL A O 1
ATOM 1722 N N . GLU A 1 216 ? -1.107 -7.666 13.884 1.00 77.62 216 GLU A N 1
ATOM 1723 C CA . GLU A 1 216 ? 0.065 -7.373 14.717 1.00 77.62 216 GLU A CA 1
ATOM 1724 C C . GLU A 1 216 ? -0.021 -5.921 15.179 1.00 77.62 216 GLU A C 1
ATOM 1726 O O . GLU A 1 216 ? 0.327 -5.002 14.448 1.00 77.62 216 GLU A O 1
ATOM 1731 N N . ILE A 1 217 ? -0.545 -5.728 16.383 1.00 72.25 217 ILE A N 1
ATOM 1732 C CA . ILE A 1 217 ? -0.926 -4.420 16.916 1.00 72.25 217 ILE A CA 1
ATOM 1733 C C . ILE A 1 217 ? 0.247 -3.470 17.183 1.00 72.25 217 ILE A C 1
ATOM 1735 O O . ILE A 1 217 ? 0.047 -2.262 17.280 1.00 72.25 217 ILE A O 1
ATOM 1739 N N . ARG A 1 218 ? 1.468 -3.997 17.312 1.00 78.56 218 ARG A N 1
ATOM 1740 C CA . ARG A 1 218 ? 2.663 -3.196 17.587 1.00 78.56 218 ARG A CA 1
ATOM 1741 C C . ARG A 1 218 ? 3.415 -2.907 16.298 1.00 78.56 218 ARG A C 1
ATOM 1743 O O . ARG A 1 218 ? 3.732 -3.815 15.533 1.00 78.56 218 ARG A O 1
ATOM 1750 N N . LEU A 1 219 ? 3.754 -1.638 16.100 1.00 85.75 219 LEU A N 1
ATOM 1751 C CA . LEU A 1 219 ? 4.781 -1.259 15.141 1.00 85.75 219 LEU A CA 1
ATOM 1752 C C . LEU A 1 219 ? 6.146 -1.722 15.671 1.00 85.75 219 LEU A C 1
ATOM 1754 O O . LEU A 1 219 ? 6.394 -1.705 16.876 1.00 85.75 219 LEU A O 1
ATOM 1758 N N . LYS A 1 220 ? 7.046 -2.126 14.771 1.00 86.31 220 LYS A N 1
ATOM 1759 C CA . LYS A 1 220 ? 8.445 -2.444 15.122 1.00 86.31 220 LYS A CA 1
ATOM 1760 C C . LYS A 1 220 ? 9.333 -1.192 15.219 1.00 86.31 220 LYS A C 1
ATOM 1762 O O . LYS A 1 220 ? 10.526 -1.295 15.486 1.00 86.31 220 LYS A O 1
ATOM 1767 N N . GLY A 1 221 ? 8.738 -0.024 14.995 1.00 86.00 221 GLY A N 1
ATOM 1768 C CA . GLY A 1 221 ? 9.314 1.311 15.085 1.00 86.00 221 GLY A CA 1
ATOM 1769 C C . GLY A 1 221 ? 8.180 2.319 15.273 1.00 86.00 221 GLY A C 1
ATOM 1770 O O . GLY A 1 221 ? 7.228 2.038 15.995 1.00 86.00 221 GLY A O 1
ATOM 1771 N N . ASP A 1 222 ? 8.252 3.452 14.587 1.00 88.31 222 ASP A N 1
ATOM 1772 C CA . ASP A 1 222 ? 7.197 4.470 14.535 1.00 88.31 222 ASP A CA 1
ATOM 1773 C C . ASP A 1 222 ? 6.458 4.456 13.182 1.00 88.31 222 ASP A C 1
ATOM 1775 O O . ASP A 1 222 ? 6.812 3.717 12.253 1.00 88.31 222 ASP A O 1
ATOM 1779 N N . GLU A 1 223 ? 5.417 5.282 13.060 1.00 90.56 223 GLU A N 1
ATOM 1780 C CA . GLU A 1 223 ? 4.641 5.428 11.825 1.00 90.56 223 GLU A CA 1
ATOM 1781 C C . GLU A 1 223 ? 5.504 5.894 10.649 1.00 90.56 223 GLU A C 1
ATOM 1783 O O . GLU A 1 223 ? 5.277 5.492 9.506 1.00 90.56 223 GLU A O 1
ATOM 1788 N N . TRP A 1 224 ? 6.523 6.712 10.928 1.00 89.56 224 TRP A N 1
ATOM 1789 C CA . TRP A 1 224 ? 7.459 7.190 9.919 1.00 89.56 224 TRP A CA 1
ATOM 1790 C C . TRP A 1 224 ? 8.258 6.043 9.302 1.00 89.56 224 TRP A C 1
ATOM 1792 O O . TRP A 1 224 ? 8.246 5.871 8.084 1.00 89.56 224 TRP A O 1
ATOM 1802 N N . ASN A 1 225 ? 8.930 5.239 10.127 1.00 88.50 225 ASN A N 1
ATOM 1803 C CA . ASN A 1 225 ? 9.747 4.115 9.681 1.00 88.50 225 ASN A CA 1
ATOM 1804 C C . ASN A 1 225 ? 8.901 3.069 8.957 1.00 88.50 225 ASN A C 1
ATOM 1806 O O . ASN A 1 225 ? 9.290 2.605 7.885 1.00 88.50 225 ASN A O 1
ATOM 1810 N N . GLU A 1 226 ? 7.727 2.745 9.502 1.00 91.94 226 GLU A N 1
ATOM 1811 C CA . GLU A 1 226 ? 6.760 1.837 8.885 1.00 91.94 226 GLU A CA 1
ATOM 1812 C C . GLU A 1 226 ? 6.402 2.299 7.458 1.00 91.94 226 GLU A C 1
ATOM 1814 O O . GLU A 1 226 ? 6.464 1.513 6.508 1.00 91.94 226 GLU A O 1
ATOM 1819 N N . MET A 1 227 ? 6.102 3.585 7.268 1.00 93.00 227 MET A N 1
ATOM 1820 C CA . MET A 1 227 ? 5.702 4.123 5.964 1.00 93.00 227 MET A CA 1
ATOM 1821 C C . MET A 1 227 ? 6.873 4.356 5.006 1.00 93.00 227 MET A C 1
ATOM 1823 O O . MET A 1 227 ? 6.738 4.086 3.815 1.00 93.00 227 MET A O 1
ATOM 1827 N N . VAL A 1 228 ? 8.043 4.783 5.485 1.00 90.12 228 VAL A N 1
ATOM 1828 C CA . VAL A 1 228 ? 9.261 4.899 4.660 1.00 90.12 228 VAL A CA 1
ATOM 1829 C C . VAL A 1 228 ? 9.683 3.534 4.125 1.00 90.12 228 VAL A C 1
ATOM 1831 O O . VAL A 1 228 ? 10.003 3.394 2.942 1.00 90.12 228 VAL A O 1
ATOM 1834 N N . TYR A 1 229 ? 9.684 2.511 4.982 1.00 92.44 229 TYR A N 1
ATOM 1835 C CA . TYR A 1 229 ? 10.058 1.156 4.583 1.00 92.44 229 TYR A CA 1
ATOM 1836 C C . TYR A 1 229 ? 9.032 0.559 3.630 1.00 92.44 229 TYR A C 1
ATOM 1838 O O . TYR A 1 229 ? 9.428 -0.070 2.651 1.00 92.44 229 TYR A O 1
ATOM 1846 N N . THR A 1 230 ? 7.743 0.824 3.854 1.00 94.56 230 THR A N 1
ATOM 1847 C CA . THR A 1 230 ? 6.686 0.437 2.916 1.00 94.56 230 THR A CA 1
ATOM 1848 C C . THR A 1 230 ? 6.891 1.106 1.560 1.00 94.56 230 THR A C 1
ATOM 1850 O O . THR A 1 230 ? 6.992 0.406 0.561 1.00 94.56 230 THR A O 1
ATOM 1853 N N . ALA A 1 231 ? 7.082 2.427 1.513 1.00 92.69 231 ALA A N 1
ATOM 1854 C CA . ALA A 1 231 ? 7.293 3.147 0.259 1.00 92.69 231 ALA A CA 1
ATOM 1855 C C . ALA A 1 231 ? 8.500 2.618 -0.528 1.00 92.69 231 ALA A C 1
ATOM 1857 O O . ALA A 1 231 ? 8.486 2.561 -1.755 1.00 92.69 231 ALA A O 1
ATOM 1858 N N . ARG A 1 232 ? 9.561 2.217 0.178 1.00 91.19 232 ARG A N 1
ATOM 1859 C CA . ARG A 1 232 ? 10.742 1.608 -0.437 1.00 91.19 232 ARG A CA 1
ATOM 1860 C C . ARG A 1 232 ? 10.446 0.232 -1.030 1.00 91.19 232 ARG A C 1
ATOM 1862 O O . ARG A 1 232 ? 10.959 -0.087 -2.100 1.00 91.19 232 ARG A O 1
ATOM 1869 N N . VAL A 1 233 ? 9.645 -0.578 -0.339 1.00 94.81 233 VAL A N 1
ATOM 1870 C CA . VAL A 1 233 ? 9.163 -1.858 -0.871 1.00 94.81 233 VAL A CA 1
ATOM 1871 C C . VAL A 1 233 ? 8.307 -1.610 -2.111 1.00 94.81 233 VAL A C 1
ATOM 1873 O O . VAL A 1 233 ? 8.593 -2.206 -3.142 1.00 94.81 233 VAL A O 1
ATOM 1876 N N . SER A 1 234 ? 7.344 -0.688 -2.057 1.00 94.75 234 SER A N 1
ATOM 1877 C CA . SER A 1 234 ? 6.478 -0.334 -3.190 1.00 94.75 234 SER A CA 1
ATOM 1878 C C . SER A 1 234 ? 7.271 0.160 -4.398 1.00 94.75 234 SER A C 1
ATOM 1880 O O . SER A 1 234 ? 7.013 -0.264 -5.520 1.00 94.75 234 SER A O 1
ATOM 1882 N N . TYR A 1 235 ? 8.309 0.970 -4.185 1.00 92.12 235 TYR A N 1
ATOM 1883 C CA . TYR A 1 235 ? 9.223 1.363 -5.258 1.00 92.12 235 TYR A CA 1
ATOM 1884 C C . TYR A 1 235 ? 9.944 0.159 -5.885 1.00 92.12 235 TYR A C 1
ATOM 1886 O O . TYR A 1 235 ? 9.996 0.027 -7.106 1.00 92.12 235 TYR A O 1
ATOM 1894 N N . ALA A 1 236 ? 10.470 -0.763 -5.075 1.00 92.56 236 ALA A N 1
ATOM 1895 C CA . ALA A 1 236 ? 11.084 -1.980 -5.605 1.00 92.56 236 ALA A CA 1
ATOM 1896 C C . ALA A 1 236 ? 10.066 -2.869 -6.345 1.00 92.56 236 ALA A C 1
ATOM 1898 O O . ALA A 1 236 ? 10.426 -3.503 -7.339 1.00 92.56 236 ALA A O 1
ATOM 1899 N N . VAL A 1 237 ? 8.798 -2.880 -5.909 1.00 94.62 237 VAL A N 1
ATOM 1900 C CA . VAL A 1 237 ? 7.703 -3.549 -6.630 1.00 94.62 237 VAL A CA 1
ATOM 1901 C C . VAL A 1 237 ? 7.532 -2.896 -7.996 1.00 94.62 237 VAL A C 1
ATOM 1903 O O . VAL A 1 237 ? 7.556 -3.617 -8.987 1.00 94.62 237 VAL A O 1
ATOM 1906 N N . ALA A 1 238 ? 7.477 -1.562 -8.075 1.00 91.44 238 ALA A N 1
ATOM 1907 C CA . ALA A 1 238 ? 7.372 -0.836 -9.343 1.00 91.44 238 ALA A CA 1
ATOM 1908 C C . ALA A 1 238 ? 8.519 -1.198 -10.292 1.00 91.44 238 ALA A C 1
ATOM 1910 O O . ALA A 1 238 ? 8.298 -1.462 -11.466 1.00 91.44 238 ALA A O 1
ATOM 1911 N N . ARG A 1 239 ? 9.753 -1.283 -9.790 1.00 88.38 239 ARG A N 1
ATOM 1912 C CA . ARG A 1 239 ? 10.926 -1.624 -10.609 1.00 88.38 239 ARG A CA 1
ATOM 1913 C C . ARG A 1 239 ? 10.920 -3.066 -11.111 1.00 88.38 239 ARG A C 1
ATOM 1915 O O . ARG A 1 239 ? 11.378 -3.322 -12.223 1.00 88.38 239 ARG A O 1
ATOM 1922 N N . LYS A 1 240 ? 10.436 -4.007 -10.296 1.00 89.00 240 LYS A N 1
ATOM 1923 C CA . LYS A 1 240 ? 10.363 -5.427 -10.663 1.00 89.00 240 LYS A CA 1
ATOM 1924 C C . LYS A 1 240 ? 9.197 -5.709 -11.615 1.00 89.00 240 LYS A C 1
ATOM 1926 O O . LYS A 1 240 ? 9.386 -6.424 -12.596 1.00 89.00 240 LYS A O 1
ATOM 1931 N N . TRP A 1 241 ? 8.030 -5.150 -11.303 1.00 87.06 241 TRP A N 1
ATOM 1932 C CA . TRP A 1 241 ? 6.759 -5.382 -11.990 1.00 87.06 241 TRP A CA 1
ATOM 1933 C C . TRP A 1 241 ? 6.595 -4.513 -13.245 1.00 87.06 241 TRP A C 1
ATOM 1935 O O . TRP A 1 241 ? 6.179 -5.008 -14.285 1.00 87.06 241 TRP A O 1
ATOM 1945 N N . ILE A 1 242 ? 6.992 -3.238 -13.183 1.00 82.31 242 ILE A N 1
ATOM 1946 C CA . ILE A 1 242 ? 6.812 -2.243 -14.249 1.00 82.31 242 ILE A CA 1
ATOM 1947 C C . ILE A 1 242 ? 8.185 -1.898 -14.842 1.00 82.31 242 ILE A C 1
ATOM 1949 O O . ILE A 1 242 ? 8.884 -0.959 -14.426 1.00 82.31 242 ILE A O 1
ATOM 1953 N N . ARG A 1 243 ? 8.606 -2.724 -15.805 1.00 68.12 243 ARG A N 1
ATOM 1954 C CA . ARG A 1 243 ? 9.913 -2.601 -16.464 1.00 68.12 243 ARG A CA 1
ATOM 1955 C C . ARG A 1 243 ? 9.927 -1.455 -17.477 1.00 68.12 243 ARG A C 1
ATOM 1957 O O . ARG A 1 243 ? 8.973 -1.249 -18.224 1.00 68.12 243 ARG A O 1
ATOM 1964 N N . GLU A 1 244 ? 11.046 -0.736 -17.512 1.00 62.53 244 GLU A N 1
ATOM 1965 C CA . GLU A 1 244 ? 11.343 0.245 -18.561 1.00 62.53 244 GLU A CA 1
ATOM 1966 C C . GLU A 1 244 ? 11.497 -0.446 -19.922 1.00 62.53 244 GLU A C 1
ATOM 1968 O O . GLU A 1 244 ? 12.055 -1.539 -20.002 1.00 62.53 244 GLU A O 1
ATOM 1973 N N . GLY A 1 245 ? 11.020 0.201 -20.989 1.00 52.69 245 GLY A N 1
ATOM 1974 C CA . GLY A 1 245 ? 11.201 -0.267 -22.368 1.00 52.69 245 GLY A CA 1
ATOM 1975 C C . GLY A 1 245 ? 10.250 -1.376 -22.826 1.00 52.69 245 GLY A C 1
ATOM 1976 O O . GLY A 1 245 ? 10.296 -1.754 -23.993 1.00 52.69 245 GLY A O 1
ATOM 1977 N N . TYR A 1 246 ? 9.368 -1.876 -21.957 1.00 58.91 246 TYR A N 1
ATOM 1978 C CA . TYR A 1 246 ? 8.226 -2.665 -22.411 1.00 58.91 246 TYR A CA 1
ATOM 1979 C C . TYR A 1 246 ? 7.271 -1.755 -23.191 1.00 58.91 246 TYR A C 1
ATOM 1981 O O . TYR A 1 246 ? 6.946 -0.654 -22.732 1.00 58.91 246 TYR A O 1
ATOM 1989 N N . ASP A 1 247 ? 6.834 -2.202 -24.370 1.00 58.00 247 ASP A N 1
ATOM 1990 C CA . ASP A 1 247 ? 5.922 -1.440 -25.218 1.00 58.00 247 ASP A CA 1
ATOM 1991 C C . ASP A 1 247 ? 4.489 -1.515 -24.682 1.00 58.00 247 ASP A C 1
ATOM 1993 O O . ASP A 1 247 ? 3.621 -2.176 -25.238 1.00 58.00 247 ASP A O 1
ATOM 1997 N N . TRP A 1 248 ? 4.241 -0.821 -23.575 1.00 61.12 248 TRP A N 1
ATOM 1998 C CA . TRP A 1 248 ? 2.914 -0.669 -22.985 1.00 61.12 248 TRP A CA 1
ATOM 1999 C C . TRP A 1 248 ? 1.934 0.068 -23.900 1.00 61.12 248 TRP A C 1
ATOM 2001 O O . TRP A 1 248 ? 0.781 0.177 -23.535 1.00 61.12 248 TRP A O 1
ATOM 2011 N N . LYS A 1 249 ? 2.351 0.663 -25.022 1.00 53.84 249 LYS A N 1
ATOM 2012 C CA . LYS A 1 249 ? 1.422 1.357 -25.923 1.00 53.84 249 LYS A CA 1
ATOM 2013 C C . LYS A 1 249 ? 1.011 0.472 -27.089 1.00 53.84 249 LYS A C 1
ATOM 2015 O O . LYS A 1 249 ? -0.172 0.400 -27.370 1.00 53.84 249 LYS A O 1
ATOM 2020 N N . GLY A 1 250 ? 1.953 -0.211 -27.735 1.00 54.16 250 GLY A N 1
ATOM 2021 C CA . GLY A 1 250 ? 1.667 -1.140 -28.832 1.00 54.16 250 GLY A CA 1
ATOM 2022 C C . GLY A 1 250 ? 1.087 -2.474 -28.367 1.00 54.16 250 GLY A C 1
ATOM 2023 O O . GLY A 1 250 ? 0.386 -3.132 -29.126 1.00 54.16 250 GLY A O 1
ATOM 2024 N N . ASN A 1 251 ? 1.313 -2.843 -27.106 1.00 51.56 251 ASN A N 1
ATOM 2025 C CA . ASN A 1 251 ? 0.649 -3.982 -26.474 1.00 51.56 251 ASN A CA 1
ATOM 2026 C C . ASN A 1 251 ? -0.672 -3.612 -25.799 1.00 51.56 251 ASN A C 1
ATOM 2028 O O . ASN A 1 251 ? -1.305 -4.483 -25.212 1.00 51.56 251 ASN A O 1
ATOM 2032 N N . MET A 1 252 ? -1.075 -2.339 -25.843 1.00 52.41 252 MET A N 1
ATOM 2033 C CA . MET A 1 252 ? -2.332 -1.893 -25.264 1.00 52.41 252 MET A CA 1
ATOM 2034 C C . MET A 1 252 ? -3.294 -1.434 -26.366 1.00 52.41 252 MET A C 1
ATOM 2036 O O . MET A 1 252 ? -2.888 -0.797 -27.334 1.00 52.41 252 MET A O 1
ATOM 2040 N N . PRO A 1 253 ? -4.580 -1.754 -26.234 1.00 47.25 253 PRO A N 1
ATOM 2041 C CA . PRO A 1 253 ? -5.593 -1.428 -27.230 1.00 47.25 253 PRO A CA 1
ATOM 2042 C C . PRO A 1 253 ? -5.773 0.092 -27.394 1.00 47.25 253 PRO A C 1
ATOM 2044 O O . PRO A 1 253 ? -5.839 0.843 -26.419 1.00 47.25 253 PRO A O 1
ATOM 2047 N N . GLU A 1 254 ? -5.852 0.558 -28.646 1.00 44.78 254 GLU A N 1
ATOM 2048 C CA . GLU A 1 254 ? -5.951 1.984 -28.982 1.00 44.78 254 GLU A CA 1
ATOM 2049 C C . GLU A 1 254 ? -7.293 2.610 -28.545 1.00 44.78 254 GLU A C 1
ATOM 2051 O O . GLU A 1 254 ? -8.377 2.142 -28.897 1.00 44.78 254 GLU A O 1
ATOM 2056 N N . GLY A 1 255 ? -7.229 3.741 -27.830 1.00 48.78 255 GLY A N 1
ATOM 2057 C CA . GLY A 1 255 ? -8.393 4.567 -27.480 1.00 48.78 255 GLY A CA 1
ATOM 2058 C C . GLY A 1 255 ? -8.163 5.396 -26.216 1.00 48.78 255 GLY A C 1
ATOM 2059 O O . GLY A 1 255 ? -7.454 4.957 -25.326 1.00 48.78 255 GLY A O 1
ATOM 2060 N N . LYS A 1 256 ? -8.733 6.605 -26.119 1.00 51.59 256 LYS A N 1
ATOM 2061 C CA . LYS A 1 256 ? -8.590 7.517 -24.955 1.00 51.59 256 LYS A CA 1
ATOM 2062 C C . LYS A 1 256 ? -9.616 7.273 -23.837 1.00 51.59 256 LYS A C 1
ATOM 2064 O O . LYS A 1 256 ? -9.818 8.153 -23.006 1.00 51.59 256 LYS A O 1
ATOM 2069 N N . ASP A 1 257 ? -10.311 6.144 -23.869 1.00 58.09 257 ASP A N 1
ATOM 2070 C CA . ASP A 1 257 ? -11.369 5.823 -22.914 1.00 58.09 257 ASP A CA 1
ATOM 2071 C C . ASP A 1 257 ? -10.823 4.861 -21.845 1.00 58.09 257 ASP A C 1
ATOM 2073 O O . ASP A 1 257 ? -10.543 3.708 -22.185 1.00 58.09 257 ASP A O 1
ATOM 2077 N N . PRO A 1 258 ? -10.644 5.307 -20.587 1.00 53.28 258 PRO A N 1
ATOM 2078 C CA . PRO A 1 258 ? -10.102 4.483 -19.509 1.00 53.28 258 PRO A CA 1
ATOM 2079 C C . PRO A 1 258 ? -10.881 3.182 -19.284 1.00 53.28 258 PRO A C 1
ATOM 2081 O O . PRO A 1 258 ? -10.258 2.151 -19.063 1.00 53.28 258 PRO A O 1
ATOM 2084 N N . GLU A 1 259 ? -12.211 3.186 -19.433 1.00 53.12 259 GLU A N 1
ATOM 2085 C CA . GLU A 1 259 ? -13.051 1.980 -19.289 1.00 53.12 259 GLU A CA 1
ATOM 2086 C C . GLU A 1 259 ? -12.892 1.003 -20.460 1.00 53.12 259 GLU A C 1
ATOM 2088 O O . GLU A 1 259 ? -13.195 -0.187 -20.364 1.00 53.12 259 GLU A O 1
ATOM 2093 N N . ARG A 1 260 ? -12.476 1.502 -21.625 1.00 54.03 260 ARG A N 1
ATOM 2094 C CA . ARG A 1 260 ? -12.206 0.673 -22.803 1.00 54.03 260 ARG A CA 1
ATOM 2095 C C . ARG A 1 260 ? -10.787 0.122 -22.756 1.00 54.03 260 ARG A C 1
ATOM 2097 O O . ARG A 1 260 ? -10.567 -1.012 -23.160 1.00 54.03 260 ARG A O 1
ATOM 2104 N N . GLN A 1 261 ? -9.849 0.904 -22.228 1.00 53.59 261 GLN A N 1
ATOM 2105 C CA . GLN A 1 261 ? -8.477 0.485 -21.965 1.00 53.59 261 GLN A CA 1
ATOM 2106 C C . GLN A 1 261 ? -8.386 -0.535 -20.823 1.00 53.59 261 GLN A C 1
ATOM 2108 O O . GLN A 1 261 ? -7.586 -1.458 -20.923 1.00 53.59 261 GLN A O 1
ATOM 2113 N N . ALA A 1 262 ? -9.201 -0.402 -19.775 1.00 52.50 262 ALA A N 1
ATOM 2114 C CA . ALA A 1 262 ? -9.258 -1.348 -18.664 1.00 52.50 262 ALA A CA 1
ATOM 2115 C C . ALA A 1 262 ? -9.947 -2.662 -19.079 1.00 52.50 262 ALA A C 1
ATOM 2117 O O . ALA A 1 262 ? -9.330 -3.720 -18.950 1.00 52.50 262 ALA A O 1
ATOM 2118 N N . ARG A 1 263 ? -11.089 -2.603 -19.785 1.00 53.75 263 ARG A N 1
ATOM 2119 C CA . ARG A 1 263 ? -11.672 -3.781 -20.462 1.00 53.75 263 ARG A CA 1
ATOM 2120 C C . ARG A 1 263 ? -10.700 -4.500 -21.370 1.00 53.75 263 ARG A C 1
ATOM 2122 O O . ARG A 1 263 ? -10.658 -5.721 -21.368 1.00 53.75 263 ARG A O 1
ATOM 2129 N N . ALA A 1 264 ? -9.932 -3.760 -22.154 1.00 51.28 264 ALA A N 1
ATOM 2130 C CA . ALA A 1 264 ? -9.092 -4.368 -23.158 1.00 51.28 264 ALA A CA 1
ATOM 2131 C C . ALA A 1 264 ? -7.679 -4.710 -22.624 1.00 51.28 264 ALA A C 1
ATOM 2133 O O . ALA A 1 264 ? -7.034 -5.587 -23.185 1.00 51.28 264 ALA A O 1
ATOM 2134 N N . LEU A 1 265 ? -7.261 -4.177 -21.460 1.00 53.97 265 LEU A N 1
ATOM 2135 C CA . LEU A 1 265 ? -6.287 -4.832 -20.572 1.00 53.97 265 LEU A CA 1
ATOM 2136 C C . LEU A 1 265 ? -6.863 -6.155 -20.061 1.00 53.97 265 LEU A C 1
ATOM 2138 O O . LEU A 1 265 ? -6.159 -7.150 -20.095 1.00 53.97 265 LEU A O 1
ATOM 2142 N N . GLY A 1 266 ? -8.137 -6.192 -19.664 1.00 51.84 266 GLY A N 1
ATOM 2143 C CA . GLY A 1 266 ? -8.873 -7.416 -19.350 1.00 51.84 266 GLY A CA 1
ATOM 2144 C C . GLY A 1 266 ? -8.846 -8.418 -20.507 1.00 51.84 266 GLY A C 1
ATOM 2145 O O . GLY A 1 266 ? -8.461 -9.562 -20.310 1.00 51.84 266 GLY A O 1
ATOM 2146 N N . GLU A 1 267 ? -9.144 -8.008 -21.737 1.00 51.31 267 GLU A N 1
ATOM 2147 C CA . GLU A 1 267 ? -9.074 -8.874 -22.924 1.00 51.31 267 GLU A CA 1
ATOM 2148 C C . GLU A 1 267 ? -7.641 -9.338 -23.215 1.00 51.31 267 GLU A C 1
ATOM 2150 O O . GLU A 1 267 ? -7.431 -10.516 -23.487 1.00 51.31 267 GLU A O 1
ATOM 2155 N N . LEU A 1 268 ? -6.644 -8.458 -23.081 1.00 50.19 268 LEU A N 1
ATOM 2156 C CA . LEU A 1 268 ? -5.219 -8.791 -23.191 1.00 50.19 268 LEU A CA 1
ATOM 2157 C C . LEU A 1 268 ? -4.806 -9.828 -22.137 1.00 50.19 268 LEU A C 1
ATOM 2159 O O . LEU A 1 268 ? -4.088 -10.780 -22.438 1.00 50.19 268 LEU A O 1
ATOM 2163 N N . VAL A 1 269 ? -5.327 -9.660 -20.921 1.00 49.22 269 VAL A N 1
ATOM 2164 C CA . VAL A 1 269 ? -5.146 -10.531 -19.760 1.00 49.22 269 VAL A CA 1
ATOM 2165 C C . VAL A 1 269 ? -5.832 -11.893 -19.952 1.00 49.22 269 VAL A C 1
ATOM 2167 O O . VAL A 1 269 ? -5.437 -12.885 -19.353 1.00 49.22 269 VAL A O 1
ATOM 2170 N N . HIS A 1 270 ? -6.822 -11.992 -20.832 1.00 47.84 270 HIS A N 1
ATOM 2171 C CA . HIS A 1 270 ? -7.494 -13.253 -21.153 1.00 47.84 270 HIS A CA 1
ATOM 2172 C C . HIS A 1 270 ? -7.103 -13.808 -22.536 1.00 47.84 270 HIS A C 1
ATOM 2174 O O . HIS A 1 270 ? -7.544 -14.895 -22.917 1.00 47.84 270 HIS A O 1
ATOM 2180 N N . SER A 1 271 ? -6.260 -13.097 -23.295 1.00 42.16 271 SER A N 1
ATOM 2181 C CA . SER A 1 271 ? -5.827 -13.499 -24.633 1.00 42.16 271 SER A CA 1
ATOM 2182 C C . SER A 1 271 ? -4.621 -14.445 -24.579 1.00 42.16 271 SER A C 1
ATOM 2184 O O . SER A 1 271 ? -3.619 -14.187 -23.921 1.00 42.16 271 SER A O 1
ATOM 2186 N N . ASN A 1 272 ? -4.693 -15.551 -25.324 1.00 43.16 272 ASN A N 1
ATOM 2187 C CA . ASN A 1 272 ? -3.596 -16.516 -25.508 1.00 43.16 272 ASN A CA 1
ATOM 2188 C C . ASN A 1 272 ? -2.551 -16.042 -26.546 1.00 43.16 272 ASN A C 1
ATOM 2190 O O . ASN A 1 272 ? -1.855 -16.869 -27.149 1.00 43.16 272 ASN A O 1
ATOM 2194 N N . ASP A 1 273 ? -2.479 -14.737 -26.830 1.00 40.19 273 ASP A N 1
ATOM 2195 C CA . ASP A 1 273 ? -1.761 -14.242 -28.000 1.00 40.19 273 ASP A CA 1
ATOM 2196 C C . ASP A 1 273 ? -0.260 -14.044 -27.744 1.00 40.19 273 ASP A C 1
ATOM 2198 O O . ASP A 1 273 ? 0.193 -13.499 -26.737 1.00 40.19 273 ASP A O 1
ATOM 2202 N N . LYS A 1 274 ? 0.547 -14.531 -28.686 1.00 40.53 274 LYS A N 1
ATOM 2203 C CA . LYS A 1 274 ? 1.982 -14.821 -28.511 1.00 40.53 274 LYS A CA 1
ATOM 2204 C C . LYS A 1 274 ? 2.892 -13.583 -28.484 1.00 40.53 274 LYS A C 1
ATOM 2206 O O . LYS A 1 274 ? 4.111 -13.740 -28.417 1.00 40.53 274 LYS A O 1
ATOM 2211 N N . GLY A 1 275 ? 2.330 -12.375 -28.542 1.00 42.19 275 GLY A N 1
ATOM 2212 C CA . GLY A 1 275 ? 3.068 -11.108 -28.452 1.00 42.19 275 GLY A CA 1
ATOM 2213 C C . GLY A 1 275 ? 3.397 -10.688 -27.017 1.00 42.19 275 GLY A C 1
ATOM 2214 O O . GLY A 1 275 ? 4.388 -9.998 -26.788 1.00 42.19 275 GLY A O 1
ATOM 2215 N N . LEU A 1 276 ? 2.620 -11.180 -26.046 1.00 42.75 276 LEU A N 1
ATOM 2216 C CA . LEU A 1 276 ? 2.775 -10.902 -24.622 1.00 42.75 276 LEU A CA 1
ATOM 2217 C C . LEU A 1 276 ? 2.809 -12.205 -23.842 1.00 42.75 276 LEU A C 1
ATOM 2219 O O . LEU A 1 276 ? 1.777 -12.731 -23.454 1.00 42.75 276 LEU A O 1
ATOM 2223 N N . GLY A 1 277 ? 4.022 -12.726 -23.657 1.00 40.62 277 GLY A N 1
ATOM 2224 C CA . GLY A 1 277 ? 4.378 -13.810 -22.735 1.00 40.62 277 GLY A CA 1
ATOM 2225 C C . GLY A 1 277 ? 3.217 -14.574 -22.081 1.00 40.62 277 GLY A C 1
ATOM 2226 O O . GLY A 1 277 ? 2.822 -14.254 -20.964 1.00 40.62 277 GLY A O 1
ATOM 2227 N N . ASP A 1 278 ? 2.715 -15.581 -22.801 1.00 41.28 278 ASP A N 1
ATOM 2228 C CA . ASP A 1 278 ? 2.153 -16.851 -22.309 1.00 41.28 278 ASP A CA 1
ATOM 2229 C C . ASP A 1 278 ? 1.296 -16.854 -21.025 1.00 41.28 278 ASP A C 1
ATOM 2231 O O . ASP A 1 278 ? 1.449 -17.738 -20.188 1.00 41.28 278 ASP A O 1
ATOM 2235 N N . GLY A 1 279 ? 0.394 -15.898 -20.805 1.00 46.91 279 GLY A N 1
ATOM 2236 C CA . GLY A 1 279 ? -0.452 -15.906 -19.600 1.00 46.91 279 GLY A CA 1
ATOM 2237 C C . GLY A 1 279 ? 0.310 -15.733 -18.269 1.00 46.91 279 GLY A C 1
ATOM 2238 O O . GLY A 1 279 ? -0.320 -15.571 -17.225 1.00 46.91 279 GLY A O 1
ATOM 2239 N N . ARG A 1 280 ? 1.654 -15.679 -18.262 1.00 58.00 280 ARG A N 1
ATOM 2240 C CA . ARG A 1 280 ? 2.458 -15.419 -17.053 1.00 58.00 280 ARG A CA 1
ATOM 2241 C C . ARG A 1 280 ? 2.327 -13.979 -16.567 1.00 58.00 280 ARG A C 1
ATOM 2243 O O . ARG A 1 280 ? 2.392 -13.758 -15.363 1.00 58.00 280 ARG A O 1
ATOM 2250 N N . PHE A 1 281 ? 2.123 -13.012 -17.465 1.00 64.19 281 PHE A N 1
ATOM 2251 C CA . PHE A 1 281 ? 1.950 -11.602 -17.084 1.00 64.19 281 PHE A CA 1
ATOM 2252 C C . PHE A 1 281 ? 0.669 -11.371 -16.272 1.00 64.19 281 PHE A C 1
ATOM 2254 O O . PHE A 1 281 ? 0.647 -10.567 -15.349 1.00 64.19 281 PHE A O 1
ATOM 2261 N N . VAL A 1 282 ? -0.381 -12.116 -16.589 1.00 64.12 282 VAL A N 1
ATOM 2262 C CA . VAL A 1 282 ? -1.717 -12.035 -15.984 1.00 64.12 282 VAL A CA 1
ATOM 2263 C C . VAL A 1 282 ? -1.701 -12.568 -14.573 1.00 64.12 282 VAL A C 1
ATOM 2265 O O . VAL A 1 282 ? -2.109 -11.889 -13.632 1.00 64.12 282 VAL A O 1
ATOM 2268 N N . GLU A 1 283 ? -1.154 -13.770 -14.434 1.00 74.56 283 GLU A N 1
ATOM 2269 C CA . GLU A 1 283 ? -0.940 -14.402 -13.144 1.00 74.56 283 GLU A CA 1
ATOM 2270 C C . GLU A 1 283 ? -0.001 -13.559 -12.276 1.00 74.56 283 GLU A C 1
ATOM 2272 O O . GLU A 1 283 ? -0.245 -13.400 -11.082 1.00 74.56 283 GLU A O 1
ATOM 2277 N N . GLU A 1 284 ? 1.032 -12.943 -12.864 1.00 83.12 284 GLU A N 1
ATOM 2278 C CA . GLU A 1 284 ? 1.910 -12.009 -12.154 1.00 83.12 284 GLU A CA 1
ATOM 2279 C C . GLU A 1 284 ? 1.181 -10.715 -11.759 1.00 83.12 284 GLU A C 1
ATOM 2281 O O . GLU A 1 284 ? 1.322 -10.265 -10.624 1.00 83.12 284 GLU A O 1
ATOM 2286 N N . PHE A 1 285 ? 0.359 -10.132 -12.635 1.00 83.75 285 PHE A N 1
ATOM 2287 C CA . PHE A 1 285 ? -0.420 -8.926 -12.350 1.00 83.75 285 PHE A CA 1
ATOM 2288 C C . PHE A 1 285 ? -1.415 -9.170 -11.215 1.00 83.75 285 PHE A C 1
ATOM 2290 O O . PHE A 1 285 ? -1.460 -8.401 -10.249 1.00 83.75 285 PHE A O 1
ATOM 2297 N N . LYS A 1 286 ? -2.183 -10.261 -11.301 1.00 86.06 286 LYS A N 1
ATOM 2298 C CA . LYS A 1 286 ? -3.113 -10.690 -10.255 1.00 86.06 286 LYS A CA 1
ATOM 2299 C C . LYS A 1 286 ? -2.367 -10.987 -8.958 1.00 86.06 286 LYS A C 1
ATOM 2301 O O . LYS A 1 286 ? -2.804 -10.547 -7.892 1.00 86.06 286 LYS A O 1
ATOM 2306 N N . ASP A 1 287 ? -1.222 -11.670 -9.032 1.00 91.25 287 ASP A N 1
ATOM 2307 C CA . ASP A 1 287 ? -0.419 -11.976 -7.851 1.00 91.25 287 ASP A CA 1
ATOM 2308 C C . ASP A 1 287 ? 0.069 -10.706 -7.162 1.00 91.25 287 ASP A C 1
ATOM 2310 O O . ASP A 1 287 ? -0.175 -10.532 -5.971 1.00 91.25 287 ASP A O 1
ATOM 2314 N N . VAL A 1 288 ? 0.700 -9.791 -7.897 1.00 93.44 288 VAL A N 1
ATOM 2315 C CA . VAL A 1 288 ? 1.217 -8.532 -7.350 1.00 93.44 288 VAL A CA 1
ATOM 2316 C C . VAL A 1 288 ? 0.087 -7.663 -6.796 1.00 93.44 288 VAL A C 1
ATOM 2318 O O . VAL A 1 288 ? 0.216 -7.157 -5.680 1.00 93.44 288 VAL A O 1
ATOM 2321 N N . THR A 1 289 ? -1.042 -7.562 -7.502 1.00 92.81 289 THR A N 1
ATOM 2322 C CA . THR A 1 289 ? -2.231 -6.815 -7.058 1.00 92.81 289 THR A CA 1
ATOM 2323 C C . THR A 1 289 ? -2.728 -7.300 -5.695 1.00 92.81 289 THR A C 1
ATOM 2325 O O . THR A 1 289 ? -2.880 -6.509 -4.763 1.00 92.81 289 THR A O 1
ATOM 2328 N N . ASN A 1 290 ? -2.892 -8.612 -5.515 1.00 94.81 290 ASN A N 1
ATOM 2329 C CA . ASN A 1 290 ? -3.357 -9.162 -4.240 1.00 94.81 290 ASN A CA 1
ATOM 2330 C C . ASN A 1 290 ? -2.336 -9.010 -3.105 1.00 94.81 290 ASN A C 1
ATOM 2332 O O . ASN A 1 290 ? -2.717 -8.814 -1.950 1.00 94.81 290 ASN A O 1
ATOM 2336 N N . ARG A 1 291 ? -1.030 -9.036 -3.405 1.00 96.38 291 ARG A N 1
ATOM 2337 C CA . ARG A 1 291 ? 0.011 -8.721 -2.408 1.00 96.38 291 ARG A CA 1
ATOM 2338 C C . ARG A 1 291 ? -0.073 -7.272 -1.941 1.00 96.38 291 ARG A C 1
ATOM 2340 O O . ARG A 1 291 ? 0.043 -7.032 -0.739 1.00 96.38 291 ARG A O 1
ATOM 2347 N N . ILE A 1 292 ? -0.283 -6.341 -2.877 1.00 96.50 292 ILE A N 1
ATOM 2348 C CA . ILE A 1 292 ? -0.436 -4.907 -2.603 1.00 96.50 292 ILE A CA 1
ATOM 2349 C C . ILE A 1 292 ? -1.638 -4.690 -1.686 1.00 96.50 292 ILE A C 1
ATOM 2351 O O . ILE A 1 292 ? -1.479 -4.107 -0.614 1.00 96.50 292 ILE A O 1
ATOM 2355 N N . PHE A 1 293 ? -2.813 -5.220 -2.041 1.00 94.56 293 PHE A N 1
ATOM 2356 C CA . PHE A 1 293 ? -4.013 -5.064 -1.215 1.00 94.56 293 PHE A CA 1
ATOM 2357 C C . PHE A 1 293 ? -3.878 -5.718 0.159 1.00 94.56 293 PHE A C 1
ATOM 2359 O O . PHE A 1 293 ? -4.218 -5.092 1.165 1.00 94.56 293 PHE A O 1
ATOM 2366 N N . HIS A 1 294 ? -3.319 -6.928 0.238 1.00 94.38 294 HIS A N 1
ATOM 2367 C CA . HIS A 1 294 ? -3.055 -7.583 1.518 1.00 94.38 294 HIS A CA 1
ATOM 2368 C C . HIS A 1 294 ? -2.175 -6.710 2.429 1.00 94.38 294 HIS A C 1
ATOM 2370 O O . HIS A 1 294 ? -2.517 -6.458 3.591 1.00 94.38 294 HIS A O 1
ATOM 2376 N N . ASP A 1 295 ? -1.032 -6.239 1.922 1.00 95.69 295 ASP A N 1
ATOM 2377 C CA . ASP A 1 295 ? -0.094 -5.447 2.716 1.00 95.69 295 ASP A CA 1
ATOM 2378 C C . ASP A 1 295 ? -0.690 -4.077 3.092 1.00 95.69 295 ASP A C 1
ATOM 2380 O O . ASP A 1 295 ? -0.486 -3.620 4.226 1.00 95.69 295 ASP A O 1
ATOM 2384 N N . ALA A 1 296 ? -1.481 -3.472 2.197 1.00 95.75 296 ALA A N 1
ATOM 2385 C CA . ALA A 1 296 ? -2.195 -2.220 2.423 1.00 95.75 296 ALA A CA 1
ATOM 2386 C C . ALA A 1 296 ? -3.237 -2.340 3.538 1.00 95.75 296 ALA A C 1
ATOM 2388 O O . ALA A 1 296 ? -3.158 -1.596 4.519 1.00 95.75 296 ALA A O 1
ATOM 2389 N N . VAL A 1 297 ? -4.147 -3.318 3.458 1.00 93.00 297 VAL A N 1
ATOM 2390 C CA . VAL A 1 297 ? -5.174 -3.559 4.487 1.00 93.00 297 VAL A CA 1
ATOM 2391 C C . VAL A 1 297 ? -4.524 -3.801 5.848 1.00 93.00 297 VAL A C 1
ATOM 2393 O O . VAL A 1 297 ? -4.940 -3.220 6.854 1.00 93.00 297 VAL A O 1
ATOM 2396 N N . ARG A 1 298 ? -3.438 -4.585 5.895 1.00 92.31 298 ARG A N 1
ATOM 2397 C CA . ARG A 1 298 ? -2.707 -4.806 7.149 1.00 92.31 298 ARG A CA 1
ATOM 2398 C C . ARG A 1 298 ? -2.071 -3.531 7.697 1.00 92.31 298 ARG A C 1
ATOM 2400 O O . ARG A 1 298 ? -2.074 -3.342 8.912 1.00 92.31 298 ARG A O 1
ATOM 2407 N N . SER A 1 299 ? -1.509 -2.662 6.856 1.00 94.69 299 SER A N 1
ATOM 2408 C CA . SER A 1 299 ? -0.943 -1.388 7.324 1.00 94.69 299 SER A CA 1
ATOM 2409 C C . SER A 1 299 ? -2.017 -0.412 7.788 1.00 94.69 299 SER A C 1
ATOM 2411 O O . SER A 1 299 ? -1.817 0.215 8.826 1.00 94.69 299 SER A O 1
ATOM 2413 N N . VAL A 1 300 ? -3.161 -0.339 7.101 1.00 95.12 300 VAL A N 1
ATOM 2414 C CA . VAL A 1 300 ? -4.312 0.467 7.534 1.00 95.12 300 VAL A CA 1
ATOM 2415 C C . VAL A 1 300 ? -4.774 0.016 8.916 1.00 95.12 300 VAL A C 1
ATOM 2417 O O . VAL A 1 300 ? -4.786 0.825 9.841 1.00 95.12 300 VAL A O 1
ATOM 2420 N N . ALA A 1 301 ? -5.053 -1.280 9.093 1.00 92.38 301 ALA A N 1
ATOM 2421 C CA . ALA A 1 301 ? -5.522 -1.824 10.366 1.00 92.38 301 ALA A CA 1
ATOM 2422 C C . ALA A 1 301 ? -4.552 -1.529 11.524 1.00 92.38 301 ALA A C 1
ATOM 2424 O O . ALA A 1 301 ? -4.971 -1.112 12.605 1.00 92.38 301 ALA A O 1
ATOM 2425 N N . ARG A 1 302 ? -3.243 -1.694 11.291 1.00 91.62 302 ARG A N 1
ATOM 2426 C CA . ARG A 1 302 ? -2.210 -1.404 12.296 1.00 91.62 302 ARG A CA 1
ATOM 2427 C C . ARG A 1 302 ? -2.112 0.072 12.640 1.00 91.62 302 ARG A C 1
ATOM 2429 O O . ARG A 1 302 ? -2.077 0.403 13.819 1.00 91.62 302 ARG A O 1
ATOM 2436 N N . LEU A 1 303 ? -2.055 0.954 11.643 1.00 93.12 303 LEU A N 1
ATOM 2437 C CA . LEU A 1 303 ? -1.913 2.391 11.884 1.00 93.12 303 LEU A CA 1
ATOM 2438 C C . LEU A 1 303 ? -3.161 2.983 12.528 1.00 93.12 303 LEU A C 1
ATOM 2440 O O . LEU A 1 303 ? -3.036 3.826 13.414 1.00 93.12 303 LEU A O 1
ATOM 2444 N N . TRP A 1 304 ? -4.345 2.500 12.145 1.00 92.38 304 TRP A N 1
ATOM 2445 C CA . TRP A 1 304 ? -5.593 2.833 12.823 1.00 92.38 304 TRP A CA 1
ATOM 2446 C C . TRP A 1 304 ? -5.529 2.453 14.296 1.00 92.38 304 TRP A C 1
ATOM 2448 O O . TRP A 1 304 ? -5.746 3.304 15.154 1.00 92.38 304 TRP A O 1
ATOM 2458 N N . TYR A 1 305 ? -5.177 1.198 14.590 1.00 87.88 305 TYR A N 1
ATOM 2459 C CA . TYR A 1 305 ? -5.074 0.716 15.962 1.00 87.88 305 TYR A CA 1
ATOM 2460 C C . TYR A 1 305 ? -4.023 1.483 16.769 1.00 87.88 305 TYR A C 1
ATOM 2462 O O . TYR A 1 305 ? -4.297 1.910 17.884 1.00 87.88 305 TYR A O 1
ATOM 2470 N N . HIS A 1 306 ? -2.839 1.708 16.204 1.00 87.19 306 HIS A N 1
ATOM 2471 C CA . HIS A 1 306 ? -1.761 2.426 16.876 1.00 87.19 306 HIS A CA 1
ATOM 2472 C C . HIS A 1 306 ? -2.136 3.886 17.172 1.00 87.19 306 HIS A C 1
ATOM 2474 O O . HIS A 1 306 ? -1.933 4.370 18.284 1.00 87.19 306 HIS A O 1
ATOM 2480 N N . THR A 1 307 ? -2.758 4.566 16.205 1.00 86.06 307 THR A N 1
ATOM 2481 C CA . THR A 1 307 ? -3.263 5.938 16.372 1.00 86.06 307 THR A CA 1
ATOM 2482 C C . THR A 1 307 ? -4.370 5.983 17.426 1.00 86.06 307 THR A C 1
ATOM 2484 O O . THR A 1 307 ? -4.408 6.889 18.253 1.00 86.06 307 THR A O 1
ATOM 2487 N N . TRP A 1 308 ? -5.239 4.970 17.442 1.00 81.75 308 TRP A N 1
ATOM 2488 C CA . TRP A 1 308 ? -6.268 4.806 18.461 1.00 81.75 308 TRP A CA 1
ATOM 2489 C C . TRP A 1 308 ? -5.679 4.588 19.861 1.00 81.75 308 TRP A C 1
ATOM 2491 O O . TRP A 1 308 ? -6.150 5.180 20.826 1.00 81.75 308 TRP A O 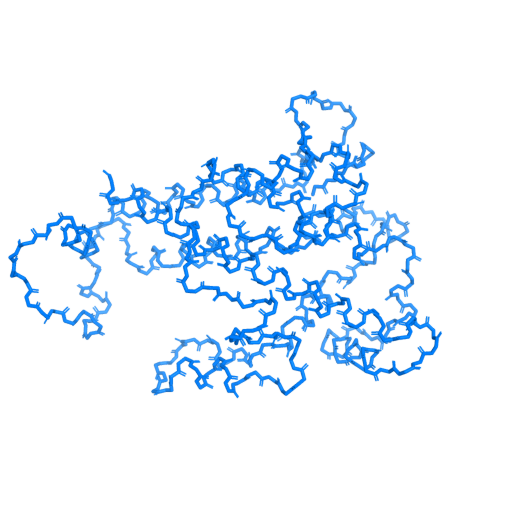1
ATOM 2501 N N . GLN A 1 309 ? -4.636 3.765 19.999 1.00 75.81 309 GLN A N 1
ATOM 2502 C CA . GLN A 1 309 ? -3.995 3.496 21.289 1.00 75.81 309 GLN A CA 1
ATOM 2503 C C . GLN A 1 309 ? -3.359 4.735 21.916 1.00 75.81 309 GLN A C 1
ATOM 2505 O O . GLN A 1 309 ? -3.513 4.922 23.117 1.00 75.81 309 GLN A O 1
ATOM 2510 N N . LYS A 1 310 ? -2.738 5.613 21.119 1.00 71.75 310 LYS A N 1
ATOM 2511 C CA . LYS A 1 310 ? -2.171 6.892 21.595 1.00 71.75 310 LYS A CA 1
ATOM 2512 C C . LYS A 1 310 ? -3.197 7.835 22.243 1.00 71.75 310 LYS A C 1
ATOM 2514 O O . LYS A 1 310 ? -2.808 8.811 22.884 1.00 71.75 310 LYS A O 1
ATOM 2519 N N . PHE A 1 311 ? -4.489 7.582 22.030 1.00 65.88 311 PHE A N 1
ATOM 2520 C CA . PHE A 1 311 ? -5.585 8.252 22.726 1.00 65.88 311 PHE A CA 1
ATOM 2521 C C . PHE A 1 311 ? -5.987 7.550 24.036 1.00 65.88 311 PHE A C 1
ATOM 2523 O O . PHE A 1 311 ? -6.460 8.216 24.951 1.00 65.88 311 PHE A O 1
ATOM 2530 N N . VAL A 1 312 ? -5.850 6.221 24.119 1.00 61.75 312 VAL A N 1
ATOM 2531 C CA . VAL A 1 312 ? -6.241 5.426 25.301 1.00 61.75 312 VAL A CA 1
ATOM 2532 C C . VAL A 1 312 ? -5.206 5.512 26.423 1.00 61.75 312 VAL A C 1
ATOM 2534 O O . VAL A 1 312 ? -5.582 5.436 27.591 1.00 61.75 312 VAL A O 1
ATOM 2537 N N . GLU A 1 313 ? -3.928 5.601 26.053 1.00 56.22 313 GLU A N 1
ATOM 2538 C CA . GLU A 1 313 ? -2.774 5.755 26.951 1.00 56.22 313 GLU A CA 1
ATOM 2539 C C . GLU A 1 313 ? -2.545 7.223 27.339 1.00 56.22 313 GLU A C 1
ATOM 2541 O O . GLU A 1 313 ? -2.300 7.461 28.543 1.00 56.22 313 GLU A O 1
#

Secondary structure (DSSP, 8-state):
-BS-HHHH-TT--GGG-B---HHHHHHHS-S--HHHHHHTT-GGGGS-BB--TTT---HHHHHHHHHHHHHHHHHH---THHHHHHHHH--SS------GGGS-GGGG---SS--HHHHHHHHHHHHHHHHHHHSTGGG-GGG---S-GGG-SS-TTHHHHHHHHHHHTSPPHHHH-TTS--SS-HIIIIITTS-TT-S-----TT-TT---S----S-SS-HHHHHHHHHHHHHHHHHHHS-TT--TTTTS-S-S-HHHHHHHHHHHHH---TTSGGGHHHHHHHHHHHHHHHHHHHHHHHHHHHHHHHHH-

pLDDT: mean 74.0, std 17.27, range [36.69, 97.12]

Radius of gyration: 21.87 Å; chains: 1; bounding box: 55×44×66 Å